Protein AF-A0A6A0GY21-F1 (afdb_monomer_lite)

Structure (mmCIF, N/CA/C/O backbone):
data_AF-A0A6A0GY21-F1
#
_entry.id   AF-A0A6A0GY21-F1
#
loop_
_atom_site.group_PDB
_atom_site.id
_atom_site.type_symbol
_atom_site.label_atom_id
_atom_site.label_alt_id
_atom_site.label_comp_id
_atom_site.label_asym_id
_atom_site.label_entity_id
_atom_site.label_seq_id
_atom_site.pdbx_PDB_ins_code
_atom_site.Cartn_x
_atom_site.Cartn_y
_atom_site.Cartn_z
_atom_site.occupancy
_atom_site.B_iso_or_equiv
_atom_site.auth_seq_id
_atom_site.auth_comp_id
_atom_site.auth_asym_id
_atom_site.auth_atom_id
_atom_site.pdbx_PDB_model_num
ATOM 1 N N . MET A 1 1 ? 3.365 -6.352 2.171 1.00 34.75 1 MET A N 1
ATOM 2 C CA . MET A 1 1 ? 3.853 -5.441 3.238 1.00 34.75 1 MET A CA 1
ATOM 3 C C . MET A 1 1 ? 4.242 -6.159 4.524 1.00 34.75 1 MET A C 1
ATOM 5 O O . MET A 1 1 ? 5.239 -5.775 5.109 1.00 34.75 1 MET A O 1
ATOM 9 N N . CYS A 1 2 ? 3.553 -7.226 4.939 1.00 33.91 2 CYS A N 1
ATOM 10 C CA . CYS A 1 2 ? 4.068 -8.077 6.023 1.00 33.91 2 CYS A CA 1
ATOM 11 C C . CYS A 1 2 ? 5.194 -9.028 5.627 1.00 33.91 2 CYS A C 1
ATOM 13 O O . CYS A 1 2 ? 5.803 -9.657 6.483 1.00 33.91 2 CYS A O 1
ATOM 15 N N . HIS A 1 3 ? 5.473 -9.140 4.333 1.00 39.28 3 HIS A N 1
ATOM 16 C CA . HIS A 1 3 ? 6.569 -9.961 3.846 1.00 39.28 3 HIS A CA 1
ATOM 17 C C . HIS A 1 3 ? 7.930 -9.240 3.879 1.00 39.28 3 HIS A C 1
ATOM 19 O O . HIS A 1 3 ? 8.939 -9.844 3.532 1.00 39.28 3 HIS A O 1
ATOM 25 N N . VAL A 1 4 ? 7.962 -7.974 4.320 1.00 35.38 4 VAL A N 1
ATOM 26 C CA . VAL A 1 4 ? 9.150 -7.105 4.281 1.00 35.38 4 VAL A CA 1
ATOM 27 C C . VAL A 1 4 ? 9.520 -6.638 5.684 1.00 35.38 4 VAL A C 1
ATOM 29 O O . VAL A 1 4 ? 9.577 -5.442 5.946 1.00 35.38 4 VAL A O 1
ATOM 32 N N . MET A 1 5 ? 9.724 -7.558 6.627 1.00 38.09 5 MET A N 1
ATOM 33 C CA . MET A 1 5 ? 10.362 -7.202 7.897 1.00 38.09 5 MET A CA 1
ATOM 34 C C . MET A 1 5 ? 11.366 -8.255 8.336 1.00 38.09 5 MET A C 1
ATOM 36 O O . MET A 1 5 ? 11.028 -9.339 8.807 1.00 38.09 5 MET A O 1
ATOM 40 N N . PHE A 1 6 ? 12.627 -7.885 8.146 1.00 42.56 6 PHE A N 1
ATOM 41 C CA . PHE A 1 6 ? 13.818 -8.624 8.511 1.00 42.56 6 PHE A CA 1
ATOM 42 C C . PHE A 1 6 ? 14.123 -8.392 9.993 1.00 42.56 6 PHE A C 1
ATOM 44 O O . PHE A 1 6 ? 14.576 -7.306 10.342 1.00 42.56 6 PHE A O 1
ATOM 51 N N . ASN A 1 7 ? 13.883 -9.394 10.849 1.00 32.16 7 ASN A N 1
ATOM 52 C CA . ASN A 1 7 ? 14.748 -9.628 12.018 1.00 32.16 7 ASN A CA 1
ATOM 53 C C . ASN A 1 7 ? 14.495 -10.927 12.799 1.00 32.16 7 ASN A C 1
ATOM 55 O O . ASN A 1 7 ? 15.377 -11.327 13.551 1.00 32.16 7 ASN A O 1
ATOM 59 N N . ASP A 1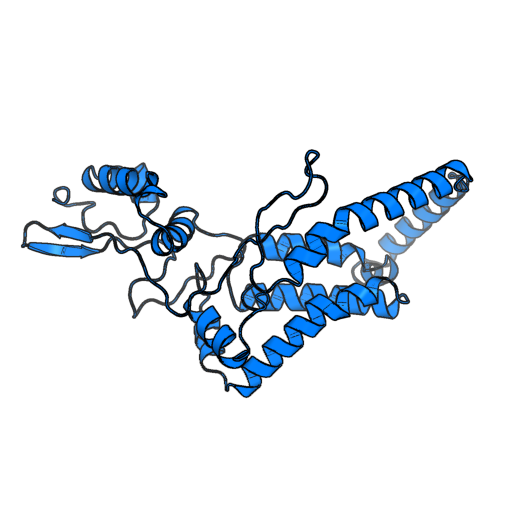 8 ? 13.366 -11.621 12.619 1.00 31.30 8 ASP A N 1
ATOM 60 C CA . ASP A 1 8 ? 13.086 -12.833 13.402 1.00 31.30 8 ASP A CA 1
ATOM 61 C C . ASP A 1 8 ? 13.174 -14.113 12.557 1.00 31.30 8 ASP A C 1
ATOM 63 O O . ASP A 1 8 ? 12.440 -14.308 11.590 1.00 31.30 8 ASP A O 1
ATOM 67 N N . LEU A 1 9 ? 14.055 -15.027 12.981 1.00 31.92 9 LEU A N 1
ATOM 68 C CA . LEU A 1 9 ? 14.339 -16.353 12.403 1.00 31.92 9 LEU A CA 1
ATOM 69 C C . LEU A 1 9 ? 13.136 -17.325 12.369 1.00 31.92 9 LEU A C 1
ATOM 71 O O . LEU A 1 9 ? 13.301 -18.479 11.983 1.00 31.92 9 LEU A O 1
ATOM 75 N N . ASN A 1 10 ? 11.928 -16.891 12.744 1.00 38.91 10 ASN A N 1
ATOM 76 C CA . ASN A 1 10 ? 10.727 -17.730 12.777 1.00 38.91 10 ASN A CA 1
ATOM 77 C C . ASN A 1 10 ? 9.701 -17.281 11.728 1.00 38.91 10 ASN A C 1
ATOM 79 O O . ASN A 1 10 ? 8.578 -16.863 12.007 1.00 38.91 10 ASN A O 1
ATOM 83 N N . ILE A 1 11 ? 10.152 -17.370 10.485 1.00 44.56 11 ILE A N 1
ATOM 84 C CA . ILE A 1 11 ? 9.588 -16.757 9.284 1.00 44.56 11 ILE A CA 1
ATOM 85 C C . ILE A 1 11 ? 8.139 -17.220 8.989 1.00 44.56 11 ILE A C 1
ATOM 87 O O . ILE A 1 11 ? 7.315 -16.429 8.534 1.00 44.56 11 ILE A O 1
ATOM 91 N N . SER A 1 12 ? 7.798 -18.471 9.324 1.00 38.56 12 SER A N 1
ATOM 92 C CA . SER A 1 12 ? 6.444 -19.033 9.157 1.00 38.56 12 SER A CA 1
ATOM 93 C C . SER A 1 12 ? 5.410 -18.380 10.086 1.00 38.56 12 SER A C 1
ATOM 95 O O . SER A 1 12 ? 4.249 -18.213 9.726 1.00 38.56 12 SER A O 1
ATOM 97 N N . SER A 1 13 ? 5.835 -17.956 11.282 1.00 46.22 13 SER A N 1
ATOM 98 C CA . SER A 1 13 ? 4.934 -17.327 12.256 1.00 46.22 13 SER A CA 1
ATOM 99 C C . SER A 1 13 ? 4.536 -15.900 11.859 1.00 46.22 13 SER A C 1
ATOM 101 O O . SER A 1 13 ? 3.446 -15.453 12.201 1.00 46.22 13 SER A O 1
ATOM 103 N N . THR A 1 14 ? 5.372 -15.201 11.087 1.00 48.22 14 THR A N 1
ATOM 104 C CA . THR A 1 14 ? 5.170 -13.786 10.742 1.00 48.22 14 THR A CA 1
ATOM 105 C C . THR A 1 14 ? 4.073 -13.575 9.695 1.00 48.22 14 THR A C 1
ATOM 107 O O . THR A 1 14 ? 3.310 -12.617 9.807 1.00 48.22 14 THR A O 1
ATOM 110 N N . ILE A 1 15 ? 3.936 -14.469 8.704 1.00 52.97 15 ILE A N 1
ATOM 111 C CA . ILE A 1 15 ? 2.821 -14.398 7.737 1.00 52.97 15 ILE A CA 1
ATOM 112 C C . ILE A 1 15 ? 1.499 -14.769 8.400 1.00 52.97 15 ILE A C 1
ATOM 114 O O . ILE A 1 15 ? 0.532 -14.027 8.251 1.00 52.97 15 ILE A O 1
ATOM 118 N N . ASN A 1 16 ? 1.473 -15.848 9.192 1.00 51.44 16 ASN A N 1
ATOM 119 C CA . ASN A 1 16 ? 0.262 -16.266 9.903 1.00 51.44 16 ASN A CA 1
ATOM 120 C C . ASN A 1 16 ? -0.321 -15.115 10.726 1.00 51.44 16 ASN A C 1
ATOM 122 O O . ASN A 1 16 ? -1.530 -14.898 10.743 1.00 51.44 16 ASN A O 1
ATOM 126 N N . VAL A 1 17 ? 0.545 -14.350 11.388 1.00 53.56 17 VAL A N 1
ATOM 127 C CA . VAL A 1 17 ? 0.125 -13.219 12.212 1.00 53.56 17 VAL A CA 1
ATOM 128 C C . VAL A 1 17 ? -0.216 -11.978 11.384 1.00 53.56 17 VAL A C 1
ATOM 130 O O . VAL A 1 17 ? -1.095 -11.200 11.760 1.00 53.56 17 VAL A O 1
ATOM 133 N N . CYS A 1 18 ? 0.432 -11.780 10.239 1.00 51.78 18 CYS A N 1
ATOM 134 C CA . CYS A 1 18 ? 0.128 -10.655 9.369 1.00 51.78 18 CYS A CA 1
ATOM 135 C C . CYS A 1 18 ? -1.334 -10.625 8.932 1.00 51.78 18 CYS A C 1
ATOM 137 O O . CYS A 1 18 ? -1.983 -9.589 9.059 1.00 51.78 18 CYS A O 1
ATOM 139 N N . ASP A 1 19 ? -1.852 -11.739 8.414 1.00 55.34 19 ASP A N 1
ATOM 140 C CA . ASP A 1 19 ? -3.200 -11.777 7.837 1.00 55.34 19 ASP A CA 1
ATOM 141 C C . ASP A 1 19 ? -4.276 -11.402 8.864 1.00 55.34 19 ASP A C 1
ATOM 143 O O . ASP A 1 19 ? -5.314 -10.843 8.509 1.00 55.34 19 ASP A O 1
ATOM 147 N N . GLN A 1 20 ? -3.987 -11.617 10.151 1.00 57.47 20 GLN A N 1
ATOM 148 C CA . GLN A 1 20 ? -4.830 -11.204 11.270 1.00 57.47 20 GLN A CA 1
ATOM 149 C C . GLN A 1 20 ? -4.593 -9.748 11.711 1.00 57.47 20 GLN A C 1
ATOM 151 O O . GLN A 1 20 ? -5.527 -9.049 12.113 1.00 57.47 20 GLN A O 1
ATOM 156 N N . THR A 1 21 ? -3.354 -9.258 11.644 1.00 56.19 21 THR A N 1
ATOM 157 C CA . THR A 1 21 ? -2.960 -7.935 12.168 1.00 56.19 21 THR A CA 1
ATOM 158 C C . THR A 1 21 ? -3.068 -6.798 11.144 1.00 56.19 21 THR A C 1
ATOM 160 O O . THR A 1 21 ? -2.916 -5.635 11.520 1.00 56.19 21 THR A O 1
ATOM 163 N N . GLN A 1 22 ? -3.387 -7.088 9.876 1.00 69.06 22 GLN A N 1
ATOM 164 C CA . GLN A 1 22 ? -3.562 -6.097 8.801 1.00 69.06 22 GLN A CA 1
ATOM 165 C C . GLN A 1 22 ? -4.633 -5.037 9.109 1.00 69.06 22 GLN A C 1
ATOM 167 O O . GLN A 1 22 ? -5.738 -5.417 9.468 1.00 69.06 22 GLN A O 1
ATOM 172 N N . PRO A 1 23 ? -4.418 -3.735 8.839 1.00 71.69 23 PRO A N 1
ATOM 173 C CA . PRO A 1 23 ? -5.322 -2.651 9.252 1.00 71.69 23 PRO A CA 1
ATOM 174 C C . PRO A 1 23 ? -6.801 -2.892 8.923 1.00 71.69 23 PRO A C 1
ATOM 176 O O . PRO A 1 23 ? -7.653 -2.838 9.812 1.00 71.69 23 PRO A O 1
ATOM 179 N N . VAL A 1 24 ? -7.078 -3.238 7.662 1.00 78.19 24 VAL A N 1
ATOM 180 C CA . VAL A 1 24 ? -8.400 -3.617 7.151 1.00 78.19 24 VAL A CA 1
ATOM 181 C C . VAL A 1 24 ? -8.244 -4.934 6.380 1.00 78.19 24 VAL A C 1
ATOM 183 O O . VAL A 1 24 ? -7.858 -4.898 5.207 1.00 78.19 24 VAL A O 1
ATOM 186 N N . PRO A 1 25 ? -8.479 -6.094 7.021 1.00 77.81 25 PRO A N 1
ATOM 187 C CA . PRO A 1 25 ? -8.311 -7.387 6.374 1.00 77.81 25 PRO A CA 1
ATOM 188 C C . PRO A 1 25 ? -9.380 -7.596 5.296 1.00 77.81 25 PRO A C 1
ATOM 190 O O . PRO A 1 25 ? -10.527 -7.167 5.431 1.00 77.81 25 PRO A O 1
ATOM 193 N N . ASN A 1 26 ? -9.002 -8.276 4.217 1.00 82.12 26 ASN A N 1
ATOM 194 C CA . ASN A 1 26 ? -9.916 -8.693 3.155 1.00 82.12 26 ASN A CA 1
ATOM 195 C C . ASN A 1 26 ? -10.596 -10.018 3.556 1.00 82.12 26 ASN A C 1
ATOM 197 O O . ASN A 1 26 ? -9.958 -10.836 4.220 1.00 82.12 26 ASN A O 1
ATOM 201 N N . PRO A 1 27 ? -11.839 -10.311 3.126 1.00 82.69 27 PRO A N 1
ATOM 202 C CA . PRO A 1 27 ? -12.408 -11.657 3.205 1.00 82.69 27 PRO A CA 1
ATOM 203 C C . PRO A 1 27 ? -11.464 -12.814 2.843 1.00 82.69 27 PRO A C 1
ATOM 205 O O . PRO A 1 27 ? -11.570 -13.884 3.434 1.00 82.69 27 PRO A O 1
ATOM 208 N N . LEU A 1 28 ? -10.569 -12.622 1.869 1.00 80.81 28 LEU A N 1
ATOM 209 C CA . LEU A 1 28 ? -9.606 -13.647 1.455 1.00 80.81 28 LEU A CA 1
ATOM 210 C C . LEU A 1 28 ? -8.510 -13.910 2.497 1.00 80.81 28 LEU A C 1
ATOM 212 O O . LEU A 1 28 ? -8.035 -15.040 2.579 1.00 80.81 28 LEU A O 1
ATOM 216 N N . ALA A 1 29 ? -8.165 -12.922 3.328 1.00 78.62 29 ALA A N 1
ATOM 217 C CA . ALA A 1 29 ? -7.142 -13.058 4.365 1.00 78.62 29 ALA A CA 1
ATOM 218 C C . ALA A 1 29 ? -7.486 -14.171 5.369 1.00 78.62 29 ALA A C 1
ATOM 220 O O . ALA A 1 29 ? -6.609 -14.914 5.794 1.00 78.62 29 ALA A O 1
ATOM 221 N N . TYR A 1 30 ? -8.776 -14.354 5.681 1.00 79.00 30 TYR A N 1
ATOM 222 C CA . TYR A 1 30 ? -9.235 -15.440 6.553 1.00 79.00 30 TYR A CA 1
ATOM 223 C C . TYR A 1 30 ? -8.891 -16.826 5.993 1.00 79.00 30 TYR A C 1
ATOM 225 O O . TYR A 1 30 ? -8.431 -17.695 6.727 1.00 79.00 30 TYR A O 1
ATOM 233 N N . TYR A 1 31 ? -9.094 -17.033 4.689 1.00 81.50 31 TYR A N 1
ATOM 234 C CA . TYR A 1 31 ? -8.805 -18.315 4.046 1.00 81.50 31 TYR A CA 1
ATOM 235 C C . TYR A 1 31 ? -7.305 -18.541 3.876 1.00 81.50 31 TYR A C 1
ATOM 237 O O . TYR A 1 31 ? -6.841 -19.661 4.067 1.00 81.50 31 TYR A O 1
ATOM 245 N N . LEU A 1 32 ? -6.552 -17.486 3.548 1.00 78.81 32 LEU A N 1
ATOM 246 C CA . LEU A 1 32 ? -5.094 -17.553 3.439 1.00 78.81 32 LEU A CA 1
ATOM 247 C C . LEU A 1 32 ? -4.465 -17.940 4.776 1.00 78.81 32 LEU A C 1
ATOM 249 O O . LEU A 1 32 ? -3.665 -18.869 4.817 1.00 78.81 32 LEU A O 1
ATOM 253 N N . HIS A 1 33 ? -4.934 -17.348 5.874 1.00 75.94 33 HIS A N 1
ATOM 254 C CA . HIS A 1 33 ? -4.478 -17.676 7.222 1.00 75.94 33 HIS A CA 1
ATOM 255 C C . HIS A 1 33 ? -4.668 -19.157 7.605 1.00 75.94 33 HIS A C 1
ATOM 257 O O . HIS A 1 33 ? -3.939 -19.688 8.437 1.00 75.94 33 HIS A O 1
ATOM 263 N N . GLN A 1 34 ? -5.656 -19.841 7.023 1.00 81.56 34 GLN A N 1
ATOM 264 C CA . GLN A 1 34 ? -5.915 -21.258 7.299 1.00 81.56 34 GLN A CA 1
ATOM 265 C C . GLN A 1 34 ? -5.053 -22.212 6.468 1.00 81.56 34 GLN A C 1
ATOM 267 O O . GLN A 1 34 ? -5.172 -23.432 6.615 1.00 81.56 34 GLN A O 1
ATOM 272 N N . THR A 1 35 ? -4.215 -21.696 5.568 1.00 82.44 35 THR A N 1
ATOM 273 C CA . THR A 1 35 ? -3.388 -22.555 4.724 1.00 82.44 35 THR A CA 1
ATOM 274 C C . THR A 1 35 ? -2.258 -23.220 5.525 1.00 82.44 35 THR A C 1
ATOM 276 O O . THR A 1 35 ? -1.848 -22.743 6.584 1.00 82.44 35 THR A O 1
ATOM 279 N N . PRO A 1 36 ? -1.751 -24.383 5.073 1.00 85.62 36 PRO A N 1
ATOM 280 C CA . PRO A 1 36 ? -0.660 -25.060 5.764 1.00 85.62 36 PRO A CA 1
ATOM 281 C C . PRO A 1 36 ? 0.597 -24.187 5.841 1.00 85.62 36 PRO A C 1
ATOM 283 O O . PRO A 1 36 ? 0.932 -23.482 4.892 1.00 85.62 36 PRO A O 1
ATOM 286 N N . SER A 1 37 ? 1.384 -24.339 6.908 1.00 77.56 37 SER A N 1
ATOM 287 C CA . SER A 1 37 ? 2.642 -23.596 7.118 1.00 77.56 37 SER A CA 1
ATOM 288 C C . SER A 1 37 ? 3.641 -23.696 5.957 1.00 77.56 37 SER A C 1
ATOM 290 O O . SER A 1 37 ? 4.433 -22.782 5.731 1.00 77.56 37 SER A O 1
ATOM 292 N N . LEU A 1 38 ? 3.599 -24.788 5.187 1.00 82.19 38 LEU A N 1
ATOM 293 C CA . LEU A 1 38 ? 4.404 -24.950 3.978 1.00 82.19 38 LEU A CA 1
ATOM 294 C C . LEU A 1 38 ? 4.042 -23.922 2.896 1.00 82.19 38 LEU A C 1
ATOM 296 O O . LEU A 1 38 ? 4.945 -23.393 2.253 1.00 82.19 38 LEU A O 1
ATOM 300 N N . VAL A 1 39 ? 2.753 -23.621 2.718 1.00 80.81 39 VAL A N 1
ATOM 301 C CA . VAL A 1 39 ? 2.283 -22.606 1.764 1.00 80.81 39 VAL A CA 1
ATOM 302 C C . VAL A 1 39 ? 2.797 -21.238 2.189 1.00 80.81 39 VAL A C 1
ATOM 304 O O . VAL A 1 39 ? 3.444 -20.564 1.394 1.00 80.81 39 VAL A O 1
ATOM 307 N N . HIS A 1 40 ? 2.659 -20.896 3.468 1.00 77.75 40 HIS A N 1
ATOM 308 C CA . HIS A 1 40 ? 3.195 -19.651 4.009 1.00 77.75 40 HIS A CA 1
ATOM 309 C C . HIS A 1 40 ? 4.713 -19.533 3.834 1.00 77.75 40 HIS A C 1
ATOM 311 O O . HIS A 1 40 ? 5.205 -18.502 3.391 1.00 77.75 40 HIS A O 1
ATOM 317 N N . ASN A 1 41 ? 5.486 -20.595 4.072 1.00 77.19 41 ASN A N 1
ATOM 318 C CA . ASN A 1 41 ? 6.935 -20.560 3.833 1.00 77.19 41 ASN A CA 1
ATOM 319 C C . ASN A 1 41 ? 7.283 -20.294 2.358 1.00 77.19 41 ASN A C 1
ATOM 321 O O . ASN A 1 41 ? 8.229 -19.556 2.067 1.00 77.19 41 ASN A O 1
ATOM 325 N N . LEU A 1 42 ? 6.514 -20.869 1.429 1.00 82.06 42 LEU A N 1
ATOM 326 C CA . LEU A 1 42 ? 6.672 -20.614 -0.001 1.00 82.06 42 LEU A CA 1
ATOM 327 C C . LEU A 1 42 ? 6.279 -19.183 -0.376 1.00 82.06 42 LEU A C 1
ATOM 329 O O . LEU A 1 42 ? 6.958 -18.581 -1.202 1.00 82.06 42 LEU A O 1
ATOM 333 N N . GLU A 1 43 ? 5.243 -18.617 0.242 1.00 79.81 43 GLU A N 1
ATOM 334 C CA . GLU A 1 43 ? 4.857 -17.214 0.050 1.00 79.81 43 GLU A CA 1
ATOM 335 C C . GLU A 1 43 ? 5.972 -16.263 0.490 1.00 79.81 43 GLU A C 1
ATOM 337 O O . GLU A 1 43 ? 6.289 -15.314 -0.229 1.00 79.81 43 GLU A O 1
ATOM 342 N N . VAL A 1 44 ? 6.633 -16.540 1.621 1.00 80.50 44 VAL A N 1
ATOM 343 C CA . VAL A 1 44 ? 7.781 -15.733 2.065 1.00 80.50 44 VAL A CA 1
ATOM 344 C C . VAL A 1 44 ? 8.917 -15.814 1.062 1.00 80.50 44 VAL A C 1
ATOM 346 O O . VAL A 1 44 ? 9.484 -14.787 0.684 1.00 80.50 44 VAL A O 1
ATOM 349 N N . LEU A 1 45 ? 9.274 -17.028 0.643 1.00 85.06 45 LEU A N 1
ATOM 350 C CA . LEU A 1 45 ? 10.350 -17.226 -0.317 1.00 85.06 45 LEU A CA 1
ATOM 351 C C . LEU A 1 45 ? 10.025 -16.522 -1.639 1.00 85.06 45 LEU A C 1
ATOM 353 O O . LEU A 1 45 ? 10.869 -15.810 -2.181 1.00 85.06 45 LEU A O 1
ATOM 357 N N . GLY A 1 46 ? 8.789 -16.671 -2.117 1.00 86.38 46 GLY A N 1
ATOM 358 C CA . GLY A 1 46 ? 8.272 -15.988 -3.295 1.00 86.38 46 GLY A CA 1
ATOM 359 C C . GLY A 1 46 ? 8.407 -14.475 -3.173 1.00 86.38 46 GLY A C 1
ATOM 360 O O . GLY A 1 46 ? 8.942 -13.845 -4.080 1.00 86.38 46 GLY A O 1
ATOM 361 N N . ASN A 1 47 ? 8.030 -13.900 -2.029 1.00 85.81 47 ASN A N 1
ATOM 362 C CA . ASN A 1 47 ? 8.209 -12.476 -1.770 1.00 85.81 47 ASN A CA 1
ATOM 363 C C . ASN A 1 47 ? 9.675 -12.041 -1.886 1.00 85.81 47 ASN A C 1
ATOM 365 O O . ASN A 1 47 ? 9.973 -11.092 -2.601 1.00 85.81 47 ASN A O 1
ATOM 369 N N . HIS A 1 48 ? 10.602 -12.762 -1.250 1.00 83.88 48 HIS A N 1
ATOM 370 C CA . HIS A 1 48 ? 12.029 -12.432 -1.320 1.00 83.88 48 HIS A CA 1
ATOM 371 C C . HIS A 1 48 ? 12.554 -12.486 -2.754 1.00 83.88 48 HIS A C 1
ATOM 373 O O . HIS A 1 48 ? 13.309 -11.614 -3.179 1.00 83.88 48 HIS A O 1
ATOM 379 N N . VAL A 1 49 ? 12.135 -13.488 -3.526 1.00 89.25 49 VAL A N 1
ATOM 380 C CA . VAL A 1 49 ? 12.513 -13.593 -4.936 1.00 89.25 49 VAL A CA 1
ATOM 381 C C . VAL A 1 49 ? 11.952 -12.413 -5.733 1.00 89.25 49 VAL A C 1
ATOM 383 O O . VAL A 1 49 ? 12.681 -11.799 -6.513 1.00 89.25 49 VAL A O 1
ATOM 386 N N . VAL A 1 50 ? 10.687 -12.046 -5.534 1.00 90.12 50 VAL A N 1
ATOM 387 C CA . VAL A 1 50 ? 10.069 -10.940 -6.276 1.00 90.12 50 VAL A CA 1
ATOM 388 C C . VAL A 1 50 ? 10.635 -9.576 -5.873 1.00 90.12 50 VAL A C 1
ATOM 390 O O . VAL A 1 50 ? 10.821 -8.722 -6.735 1.00 90.12 50 VAL A O 1
ATOM 393 N N . GLU A 1 51 ? 10.943 -9.353 -4.601 1.00 88.75 51 GLU A N 1
ATOM 394 C CA . GLU A 1 51 ? 11.418 -8.052 -4.120 1.00 88.75 51 GLU A CA 1
ATOM 395 C C . GLU A 1 51 ? 12.929 -7.866 -4.285 1.00 88.75 51 GLU A C 1
ATOM 397 O O . GLU A 1 51 ? 13.373 -6.756 -4.567 1.00 88.75 51 GLU A O 1
ATOM 402 N N . LEU A 1 52 ? 13.728 -8.932 -4.160 1.00 87.81 52 LEU A N 1
ATOM 403 C CA . LEU A 1 52 ? 15.192 -8.836 -4.210 1.00 87.81 52 LEU A CA 1
ATOM 404 C C . LEU A 1 52 ? 15.790 -9.302 -5.530 1.00 87.81 52 LEU A C 1
ATOM 406 O O . LEU A 1 52 ? 16.818 -8.767 -5.931 1.00 87.81 52 LEU A O 1
ATOM 410 N N . VAL A 1 53 ? 15.192 -10.289 -6.204 1.00 90.56 53 VAL A N 1
ATOM 411 C CA . VAL A 1 53 ? 15.765 -10.887 -7.424 1.00 90.56 53 VAL A CA 1
ATOM 412 C C . VAL A 1 53 ? 15.113 -10.315 -8.680 1.00 90.56 53 VAL A C 1
ATOM 414 O O . VAL A 1 53 ? 15.817 -9.908 -9.604 1.00 90.56 53 VAL A O 1
ATOM 417 N N . ALA A 1 54 ? 13.780 -10.233 -8.727 1.00 91.25 54 ALA A N 1
ATOM 418 C CA . ALA A 1 54 ? 13.070 -9.791 -9.928 1.00 91.25 54 ALA A CA 1
ATOM 419 C C . ALA A 1 54 ? 13.435 -8.370 -10.415 1.00 91.25 54 ALA A C 1
ATOM 421 O O . ALA A 1 54 ? 13.476 -8.188 -11.634 1.00 91.25 54 ALA A O 1
ATOM 422 N N . PRO A 1 55 ? 13.761 -7.370 -9.565 1.00 90.88 55 PRO A N 1
ATOM 423 C CA . PRO A 1 55 ? 14.175 -6.053 -10.052 1.00 90.88 55 PRO A CA 1
ATOM 424 C C . PRO A 1 55 ? 15.458 -6.090 -10.892 1.00 90.88 55 PRO A C 1
ATOM 426 O O . PRO A 1 55 ? 15.604 -5.302 -11.823 1.00 90.88 55 PRO A O 1
ATOM 429 N N . 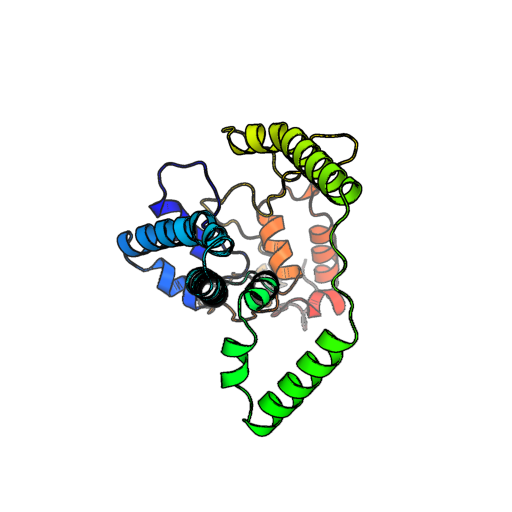TRP A 1 56 ? 16.367 -7.040 -10.648 1.00 92.31 56 TRP A N 1
ATOM 430 C CA . TRP A 1 56 ? 17.598 -7.168 -11.439 1.00 92.31 56 TRP A CA 1
ATOM 431 C C . TRP A 1 56 ? 17.344 -7.626 -12.874 1.00 92.31 56 TRP A C 1
ATOM 433 O O . TRP A 1 56 ? 18.134 -7.325 -13.769 1.00 92.31 56 TRP A O 1
ATOM 443 N N . LEU A 1 57 ? 16.213 -8.292 -13.127 1.00 93.38 57 LEU A N 1
ATOM 444 C CA . LEU A 1 57 ? 15.814 -8.704 -14.473 1.00 93.38 57 LEU A CA 1
ATOM 445 C C . LEU A 1 57 ? 15.550 -7.505 -15.401 1.00 93.38 57 LEU A C 1
ATOM 447 O O . LEU A 1 57 ? 15.602 -7.668 -16.621 1.00 93.38 57 LEU A O 1
ATOM 451 N N . ILE A 1 58 ? 15.337 -6.303 -14.850 1.00 92.25 58 ILE A N 1
ATOM 452 C CA . ILE A 1 58 ? 15.177 -5.054 -15.612 1.00 92.25 58 ILE A CA 1
ATOM 453 C C . ILE A 1 58 ? 16.432 -4.742 -16.447 1.00 92.25 58 ILE A C 1
ATOM 455 O O . ILE A 1 58 ? 16.323 -4.237 -17.566 1.00 92.25 58 ILE A O 1
ATOM 459 N N . PHE A 1 59 ? 17.620 -5.097 -15.949 1.00 92.94 59 PHE A N 1
ATOM 460 C CA . PHE A 1 59 ? 18.892 -4.897 -16.654 1.00 92.94 59 PHE A CA 1
ATOM 461 C C . PHE A 1 59 ? 19.200 -5.993 -17.686 1.00 92.94 59 PHE A C 1
ATOM 463 O O . PHE A 1 59 ? 20.215 -5.925 -18.379 1.00 92.94 59 PHE A O 1
ATOM 470 N N . GLY A 1 60 ? 18.350 -7.019 -17.782 1.00 92.12 60 GLY A N 1
ATOM 471 C CA . GLY A 1 60 ? 18.513 -8.123 -18.719 1.00 92.12 60 GLY A CA 1
ATOM 472 C C . GLY A 1 60 ? 18.069 -7.793 -20.147 1.00 92.12 60 GLY A C 1
ATOM 473 O O . GLY A 1 60 ? 17.812 -6.651 -20.522 1.00 92.12 60 GLY A O 1
ATOM 474 N N . ASN A 1 61 ? 17.956 -8.837 -20.971 1.00 93.62 61 ASN A N 1
ATOM 475 C CA . ASN A 1 61 ? 17.420 -8.707 -22.325 1.00 93.62 61 ASN A CA 1
ATOM 476 C C . ASN A 1 61 ? 15.899 -8.435 -22.310 1.00 93.62 61 ASN A C 1
ATOM 478 O O . ASN A 1 61 ? 15.238 -8.500 -21.273 1.00 93.62 61 ASN A O 1
ATOM 482 N N . ARG A 1 62 ? 15.318 -8.201 -23.494 1.00 92.69 62 ARG A N 1
ATOM 483 C CA . ARG A 1 62 ? 13.874 -7.961 -23.669 1.00 92.69 62 ARG A CA 1
ATOM 484 C C . ARG A 1 62 ? 12.990 -8.995 -22.957 1.00 92.69 62 ARG A C 1
ATOM 486 O O . ARG A 1 62 ? 11.954 -8.637 -22.413 1.00 92.69 62 ARG A O 1
ATOM 493 N N . GLY A 1 63 ? 13.367 -10.274 -22.992 1.00 94.38 63 GLY A N 1
ATOM 494 C CA . GLY A 1 63 ? 12.607 -11.334 -22.329 1.00 94.38 63 GLY A CA 1
ATOM 495 C C . GLY A 1 63 ? 12.592 -11.152 -20.814 1.00 94.38 63 GLY A C 1
ATOM 496 O O . GLY A 1 63 ? 11.523 -11.189 -20.210 1.00 94.38 63 GLY A O 1
ATOM 497 N N . CYS A 1 64 ? 13.755 -10.874 -20.221 1.00 94.75 64 CYS A N 1
ATOM 498 C CA . CYS A 1 64 ? 13.890 -10.620 -18.788 1.00 94.75 64 CYS A CA 1
ATOM 499 C C . CYS A 1 64 ? 13.054 -9.419 -18.334 1.00 94.75 64 CYS A C 1
ATOM 501 O O . CYS A 1 64 ? 12.355 -9.522 -17.332 1.00 94.75 64 CYS A O 1
ATOM 503 N N . GLN A 1 65 ? 13.059 -8.320 -19.092 1.00 93.94 65 GLN A N 1
ATOM 504 C CA . GLN A 1 65 ? 12.270 -7.122 -18.776 1.00 93.94 65 GLN A CA 1
ATOM 505 C C . GLN A 1 65 ? 10.763 -7.398 -18.780 1.00 93.94 65 GLN A C 1
ATOM 507 O O . GLN A 1 65 ? 10.058 -7.002 -17.853 1.00 93.94 65 GLN A O 1
ATOM 512 N N . LEU A 1 66 ? 10.275 -8.138 -19.783 1.00 94.56 66 LEU A N 1
ATOM 513 C CA . LEU A 1 66 ? 8.868 -8.539 -19.849 1.00 94.56 66 LEU A CA 1
ATOM 514 C C . LEU A 1 66 ? 8.489 -9.444 -18.672 1.00 94.56 66 LEU A C 1
ATOM 516 O O . LEU A 1 66 ? 7.446 -9.237 -18.057 1.00 94.56 66 LEU A O 1
ATOM 520 N N . VAL A 1 67 ? 9.338 -10.419 -18.334 1.00 94.81 67 VAL A N 1
ATOM 521 C CA . VAL A 1 67 ? 9.124 -11.289 -17.167 1.00 94.81 67 VAL A CA 1
ATOM 522 C C . VAL A 1 67 ? 9.112 -10.465 -15.881 1.00 94.81 67 VAL A C 1
ATOM 524 O O . VAL A 1 67 ? 8.201 -10.637 -15.078 1.00 94.81 67 VAL A O 1
ATOM 527 N N . ALA A 1 68 ? 10.050 -9.531 -15.710 1.00 94.38 68 ALA A N 1
ATOM 528 C CA . ALA A 1 68 ? 10.104 -8.640 -14.554 1.00 94.38 68 ALA A CA 1
ATOM 529 C C . ALA A 1 68 ? 8.803 -7.840 -14.401 1.00 94.38 68 ALA A C 1
ATOM 531 O O . ALA A 1 68 ? 8.216 -7.827 -13.323 1.00 94.38 68 ALA A O 1
ATOM 532 N N . GLY A 1 69 ? 8.315 -7.232 -15.488 1.00 94.38 69 GLY A N 1
ATOM 533 C CA . GLY A 1 69 ? 7.060 -6.480 -15.489 1.00 94.38 69 GLY A CA 1
ATOM 534 C C . GLY A 1 69 ? 5.851 -7.342 -15.129 1.00 94.38 69 GLY A C 1
ATOM 535 O O . GLY A 1 69 ? 5.052 -6.946 -14.283 1.00 94.38 69 GLY A O 1
ATOM 536 N N . VAL A 1 70 ? 5.732 -8.539 -15.718 1.00 94.81 70 VAL A N 1
ATOM 537 C CA . VAL A 1 70 ? 4.629 -9.469 -15.414 1.00 94.81 70 VAL A CA 1
ATOM 538 C C . VAL A 1 70 ? 4.683 -9.930 -13.964 1.00 94.81 70 VAL A C 1
ATOM 540 O O . VAL A 1 70 ? 3.659 -9.901 -13.291 1.00 94.81 70 VAL A O 1
ATOM 543 N N . VAL A 1 71 ? 5.858 -10.332 -13.477 1.00 94.75 71 VAL A N 1
ATOM 544 C CA . VAL A 1 71 ? 6.045 -10.804 -12.101 1.00 94.75 71 VAL A CA 1
ATOM 545 C C . VAL A 1 71 ? 5.705 -9.701 -11.102 1.00 94.75 71 VAL A C 1
ATOM 547 O O . VAL A 1 71 ? 4.955 -9.962 -10.167 1.00 94.75 71 VAL A O 1
ATOM 550 N N . GLN A 1 72 ? 6.174 -8.468 -11.322 1.00 93.88 72 GLN A N 1
ATOM 551 C CA . GLN A 1 72 ? 5.860 -7.336 -10.446 1.00 93.88 72 GLN A CA 1
ATOM 552 C C . GLN A 1 72 ? 4.359 -7.023 -10.433 1.00 93.88 72 GLN A C 1
ATOM 554 O O . GLN A 1 72 ? 3.772 -6.909 -9.362 1.00 93.88 72 GLN A O 1
ATOM 559 N N . ILE A 1 73 ? 3.702 -6.957 -11.597 1.00 94.69 73 ILE A N 1
ATOM 560 C CA . ILE A 1 73 ? 2.253 -6.699 -11.663 1.00 94.69 73 ILE A CA 1
ATOM 561 C C . ILE A 1 73 ? 1.462 -7.833 -11.012 1.00 94.69 73 ILE A C 1
ATOM 563 O O . ILE A 1 73 ? 0.578 -7.570 -10.201 1.00 94.69 73 ILE A O 1
ATOM 567 N N . ALA A 1 74 ? 1.784 -9.088 -11.329 1.00 94.19 74 ALA A N 1
ATOM 568 C CA . ALA A 1 74 ? 1.117 -10.247 -10.744 1.00 94.19 74 ALA A CA 1
ATOM 569 C C . ALA A 1 74 ? 1.259 -10.254 -9.218 1.00 94.19 74 ALA A C 1
ATOM 571 O O . ALA A 1 74 ? 0.286 -10.496 -8.509 1.00 94.19 74 ALA A O 1
ATOM 572 N N . PHE A 1 75 ? 2.445 -9.917 -8.715 1.00 91.69 75 PHE A N 1
ATOM 573 C CA . PHE A 1 75 ? 2.698 -9.804 -7.290 1.00 91.69 75 PHE A CA 1
ATOM 574 C C . PHE A 1 75 ? 1.847 -8.708 -6.629 1.00 91.69 75 PHE A C 1
ATOM 576 O O . PHE A 1 75 ? 1.185 -8.978 -5.629 1.00 91.69 75 PHE A O 1
ATOM 583 N N . GLN A 1 76 ? 1.756 -7.511 -7.220 1.00 91.69 76 GLN A N 1
ATOM 584 C CA . GLN A 1 76 ? 0.874 -6.453 -6.704 1.00 91.69 76 GLN A CA 1
ATOM 585 C C . GLN A 1 76 ? -0.610 -6.849 -6.745 1.00 91.69 76 GLN A C 1
ATOM 587 O O . GLN A 1 76 ? -1.353 -6.546 -5.813 1.00 91.69 76 GLN A O 1
ATOM 592 N N . VAL A 1 77 ? -1.053 -7.564 -7.785 1.00 90.38 77 VAL A N 1
ATOM 593 C CA . VAL A 1 77 ? -2.428 -8.082 -7.879 1.00 90.38 77 VAL A CA 1
ATOM 594 C C . VAL A 1 77 ? -2.710 -9.097 -6.771 1.00 90.38 77 VAL A C 1
ATOM 596 O O . VAL A 1 77 ? -3.761 -9.020 -6.137 1.00 90.38 77 VAL A O 1
ATOM 599 N N . ILE A 1 78 ? -1.770 -10.001 -6.481 1.00 87.44 78 ILE A N 1
ATOM 600 C CA . ILE A 1 78 ? -1.885 -10.935 -5.353 1.00 87.44 78 ILE A CA 1
ATOM 601 C C . ILE A 1 78 ? -2.009 -10.162 -4.037 1.00 87.44 78 ILE A C 1
ATOM 603 O O . ILE A 1 78 ? -2.922 -10.449 -3.270 1.00 87.44 78 ILE A O 1
ATOM 607 N N . LEU A 1 79 ? -1.185 -9.131 -3.815 1.00 84.75 79 LEU A N 1
ATOM 608 C CA . LEU A 1 79 ? -1.268 -8.285 -2.617 1.00 84.75 79 LEU A CA 1
ATOM 609 C C . LEU A 1 79 ? -2.600 -7.525 -2.496 1.00 84.75 79 LEU A C 1
ATOM 611 O O . LEU A 1 79 ? -3.081 -7.311 -1.387 1.00 84.75 79 LEU A O 1
ATOM 615 N N . ILE A 1 80 ? -3.197 -7.102 -3.614 1.00 85.75 80 ILE A N 1
ATOM 616 C CA . ILE A 1 80 ? -4.529 -6.470 -3.643 1.00 85.75 80 ILE A CA 1
ATOM 617 C C . ILE A 1 80 ? -5.628 -7.476 -3.284 1.00 85.75 80 ILE A C 1
ATOM 619 O O . ILE A 1 80 ? -6.622 -7.112 -2.654 1.00 85.75 80 ILE A O 1
ATOM 623 N N . MET A 1 81 ? -5.480 -8.731 -3.708 1.00 83.06 81 MET A N 1
ATOM 624 C CA . MET A 1 81 ? -6.446 -9.780 -3.393 1.00 83.06 81 MET A CA 1
ATOM 625 C C . MET A 1 81 ? -6.310 -10.261 -1.946 1.00 83.06 81 MET A C 1
ATOM 627 O O . MET A 1 81 ? -7.326 -10.493 -1.300 1.00 83.06 81 MET A O 1
ATOM 631 N N . SER A 1 82 ? -5.091 -10.395 -1.421 1.00 77.44 82 SER A N 1
ATOM 632 C CA . SER A 1 82 ? -4.862 -10.905 -0.065 1.00 77.44 82 SER A CA 1
ATOM 633 C C . SER A 1 82 ? -5.102 -9.865 1.030 1.00 77.44 82 SER A C 1
ATOM 635 O O . SER A 1 82 ? -5.540 -10.225 2.118 1.00 77.44 82 SER A O 1
ATOM 637 N N . GLY A 1 83 ? -4.891 -8.576 0.752 1.00 76.56 83 GLY A N 1
ATOM 638 C CA . GLY A 1 83 ? -5.030 -7.512 1.744 1.00 76.56 83 GLY A CA 1
ATOM 639 C C . GLY A 1 83 ? -5.421 -6.163 1.151 1.00 76.56 83 GLY A C 1
ATOM 640 O O . GLY A 1 83 ? -5.667 -6.026 -0.046 1.00 76.56 83 GLY A O 1
ATOM 641 N N . ASN A 1 84 ? -5.483 -5.135 1.999 1.00 81.06 84 ASN A N 1
ATOM 642 C CA . ASN A 1 84 ? -5.787 -3.774 1.562 1.00 81.06 84 ASN A CA 1
ATOM 643 C C . ASN A 1 84 ? -4.653 -2.800 1.905 1.00 81.06 84 ASN A C 1
ATOM 645 O O . ASN A 1 84 ? -4.606 -2.252 3.000 1.00 81.06 84 ASN A O 1
ATOM 649 N N . LEU A 1 85 ? -3.766 -2.539 0.940 1.00 76.31 85 LEU A N 1
ATOM 650 C CA . LEU A 1 85 ? -2.772 -1.454 1.014 1.00 76.31 85 LEU A CA 1
ATOM 651 C C . LEU A 1 85 ? -3.258 -0.180 0.312 1.00 76.31 85 LEU A C 1
ATOM 653 O O . LEU A 1 85 ? -2.461 0.706 -0.013 1.00 76.31 85 LEU A O 1
ATOM 657 N N . SER A 1 86 ? -4.572 -0.079 0.081 1.00 83.38 86 SER A N 1
ATOM 658 C CA . SER A 1 86 ? -5.199 1.050 -0.593 1.00 83.38 86 SER A CA 1
ATOM 659 C C . SER A 1 86 ? -4.532 1.294 -1.960 1.00 83.38 86 SER A C 1
ATOM 661 O O . SER A 1 86 ? -4.183 0.369 -2.697 1.00 83.38 86 SER A O 1
ATOM 663 N N . PHE A 1 87 ? -4.323 2.558 -2.296 1.00 86.94 87 PHE A N 1
ATOM 664 C CA . PHE A 1 87 ? -3.755 3.044 -3.538 1.00 86.94 87 PHE A CA 1
ATOM 665 C C . PHE A 1 87 ? -2.276 2.676 -3.766 1.00 86.94 87 PHE A C 1
ATOM 667 O O . PHE A 1 87 ? -1.812 2.737 -4.903 1.00 86.94 87 PHE A O 1
ATOM 674 N N . LEU A 1 88 ? -1.522 2.263 -2.736 1.00 85.56 88 LEU A N 1
ATOM 675 C CA . LEU A 1 88 ? -0.077 2.019 -2.871 1.00 85.56 88 LEU A CA 1
ATOM 676 C C . LEU A 1 88 ? 0.242 0.900 -3.869 1.00 85.56 88 LEU A C 1
ATOM 678 O O . LEU A 1 88 ? 1.107 1.087 -4.720 1.00 85.56 88 LEU A O 1
ATOM 682 N N . ASN A 1 89 ? -0.506 -0.207 -3.834 1.00 87.69 89 ASN A N 1
ATOM 683 C CA . ASN A 1 89 ? -0.324 -1.319 -4.780 1.00 87.69 89 ASN A CA 1
ATOM 684 C C . ASN A 1 89 ? -0.576 -0.899 -6.237 1.00 87.69 89 ASN A C 1
ATOM 686 O O . ASN A 1 89 ? -0.023 -1.461 -7.177 1.00 87.69 89 ASN A O 1
ATOM 690 N N . TRP A 1 90 ? -1.433 0.099 -6.447 1.00 89.69 90 TRP A N 1
ATOM 691 C CA . TRP A 1 90 ? -1.740 0.604 -7.780 1.00 89.69 90 TRP A CA 1
ATOM 692 C C . TRP A 1 90 ? -0.621 1.501 -8.293 1.00 89.69 90 TRP A C 1
ATOM 694 O O . TRP A 1 90 ? -0.212 1.374 -9.445 1.00 89.69 90 TRP A O 1
ATOM 704 N N . LEU A 1 91 ? -0.069 2.347 -7.420 1.00 90.38 91 LEU A N 1
ATOM 705 C CA . LEU A 1 91 ? 1.097 3.167 -7.736 1.00 90.38 91 LEU A CA 1
ATOM 706 C C . LEU A 1 91 ? 2.335 2.334 -8.061 1.00 90.38 91 LEU A C 1
ATOM 708 O O . LEU A 1 91 ? 3.098 2.726 -8.940 1.00 90.38 91 LEU A O 1
ATOM 712 N N . THR A 1 92 ? 2.532 1.193 -7.400 1.00 88.56 92 THR A N 1
ATOM 713 C CA . THR A 1 92 ? 3.661 0.292 -7.676 1.00 88.56 92 THR A CA 1
ATOM 714 C C . THR A 1 92 ? 3.506 -0.459 -8.999 1.00 88.56 92 THR A C 1
ATOM 716 O O . THR A 1 92 ? 4.514 -0.752 -9.637 1.00 88.56 92 THR A O 1
ATOM 719 N N . MET A 1 93 ? 2.279 -0.705 -9.476 1.00 92.19 93 MET A N 1
ATOM 720 C CA . MET A 1 93 ? 2.047 -1.294 -10.804 1.00 92.19 93 MET A CA 1
ATOM 721 C C . MET A 1 93 ? 2.394 -0.343 -11.958 1.00 92.19 93 MET A C 1
ATOM 723 O O . MET A 1 93 ? 2.850 -0.799 -13.007 1.00 92.19 93 MET A O 1
ATOM 727 N N . VAL A 1 94 ? 2.207 0.971 -11.788 1.00 93.44 94 VAL A N 1
ATOM 728 C CA . VAL A 1 94 ? 2.458 1.974 -12.842 1.00 93.44 94 VAL A CA 1
ATOM 729 C C . VAL A 1 94 ? 3.880 1.908 -13.423 1.00 93.44 94 VAL A C 1
ATOM 731 O O . VAL A 1 94 ? 3.995 1.795 -14.644 1.00 93.44 94 VAL A O 1
ATOM 734 N N . PRO A 1 95 ? 4.976 1.943 -12.636 1.00 91.50 95 PRO A N 1
ATOM 735 C CA . PRO A 1 95 ? 6.324 1.847 -13.194 1.00 91.50 95 PRO A CA 1
ATOM 736 C C . PRO A 1 95 ? 6.589 0.490 -13.858 1.00 91.50 95 PRO A C 1
ATOM 738 O O . PRO A 1 95 ? 7.331 0.432 -14.835 1.00 91.50 95 PRO A O 1
ATOM 741 N N . SER A 1 96 ? 5.951 -0.595 -13.408 1.00 92.56 96 SER A N 1
ATOM 742 C CA . SER A 1 96 ? 6.078 -1.905 -14.059 1.00 92.56 96 SER A CA 1
ATOM 743 C C . SER A 1 96 ? 5.500 -1.915 -15.476 1.00 92.56 96 SER A C 1
ATOM 745 O O . SER A 1 96 ? 5.999 -2.652 -16.325 1.00 92.56 96 SER A O 1
ATOM 747 N N . LEU A 1 97 ? 4.514 -1.060 -15.778 1.00 93.06 97 LEU A N 1
ATOM 748 C CA . LEU A 1 97 ? 3.991 -0.897 -17.139 1.00 93.06 97 LEU A CA 1
ATOM 749 C C . LEU A 1 97 ? 5.049 -0.355 -18.116 1.00 93.06 97 LEU A C 1
ATOM 751 O O . LEU A 1 97 ? 4.984 -0.644 -19.312 1.00 93.06 97 LEU A O 1
ATOM 755 N N . ALA A 1 98 ? 6.051 0.380 -17.627 1.00 92.31 98 ALA A N 1
ATOM 756 C CA . ALA A 1 98 ? 7.132 0.903 -18.461 1.00 92.31 98 ALA A CA 1
ATOM 757 C C . ALA A 1 98 ? 8.116 -0.183 -18.939 1.00 92.31 98 ALA A C 1
ATOM 759 O O . ALA A 1 98 ? 8.904 0.068 -19.847 1.00 92.31 98 ALA A O 1
ATOM 760 N N . LEU A 1 99 ? 8.067 -1.392 -18.364 1.00 92.56 99 LEU A N 1
ATOM 761 C CA . LEU A 1 99 ? 8.920 -2.518 -18.768 1.00 92.56 99 LEU A CA 1
ATOM 762 C C . LEU A 1 99 ? 8.424 -3.232 -20.034 1.00 92.56 99 LEU A C 1
ATOM 764 O O . LEU A 1 99 ? 9.149 -4.042 -20.615 1.00 92.56 99 LEU A O 1
ATOM 768 N N . PHE A 1 100 ? 7.197 -2.950 -20.470 1.00 93.88 100 PHE A N 1
ATOM 769 C CA . PHE A 1 100 ? 6.622 -3.542 -21.672 1.00 93.88 100 PHE A CA 1
ATOM 770 C C . PHE A 1 100 ? 6.899 -2.669 -22.895 1.00 93.88 100 PHE A C 1
ATOM 772 O O . PHE A 1 100 ? 6.679 -1.460 -22.880 1.00 93.88 100 PHE A O 1
ATOM 779 N N . ASP A 1 101 ? 7.365 -3.291 -23.977 1.00 90.50 101 ASP A N 1
ATOM 780 C CA . ASP A 1 101 ? 7.706 -2.588 -25.211 1.00 90.50 101 ASP A CA 1
ATOM 781 C C . ASP A 1 101 ? 6.493 -2.357 -26.124 1.00 90.50 101 ASP A C 1
ATOM 783 O O . ASP A 1 101 ? 5.465 -3.033 -26.029 1.00 90.50 101 ASP A O 1
ATOM 787 N N . ASP A 1 102 ? 6.638 -1.453 -27.097 1.00 88.62 102 ASP A N 1
ATOM 788 C CA . ASP A 1 102 ? 5.604 -1.174 -28.104 1.00 88.62 102 ASP A CA 1
ATOM 789 C C . ASP A 1 102 ? 5.124 -2.447 -28.820 1.00 88.62 102 ASP A C 1
ATOM 791 O O . ASP A 1 102 ? 3.956 -2.557 -29.192 1.00 88.62 102 ASP A O 1
ATOM 795 N N . ARG A 1 103 ? 6.004 -3.447 -28.993 1.00 88.31 103 ARG A N 1
ATOM 796 C CA . ARG A 1 103 ? 5.649 -4.741 -29.601 1.00 88.31 103 ARG A CA 1
ATOM 797 C C . ARG A 1 103 ? 4.720 -5.568 -28.715 1.00 88.31 103 ARG A C 1
ATOM 799 O O . ARG A 1 103 ? 3.878 -6.288 -29.250 1.00 88.31 103 ARG A O 1
ATOM 806 N N . PHE A 1 104 ? 4.881 -5.513 -27.394 1.00 90.62 104 PHE A N 1
ATOM 807 C CA . PHE A 1 104 ? 3.961 -6.142 -26.452 1.00 90.62 104 PHE A CA 1
ATOM 808 C C . PHE A 1 104 ? 2.594 -5.456 -26.511 1.00 90.62 104 PHE A C 1
ATOM 810 O O . PHE A 1 104 ? 1.584 -6.128 -26.728 1.00 90.62 104 PHE A O 1
ATOM 817 N N . TYR A 1 105 ? 2.571 -4.124 -26.427 1.00 90.12 105 TYR A N 1
ATOM 818 C CA . TYR A 1 105 ? 1.329 -3.351 -26.452 1.00 90.12 105 TYR A CA 1
ATOM 819 C C . TYR A 1 105 ? 0.593 -3.410 -27.793 1.00 90.12 105 TYR A C 1
ATOM 821 O O . TYR A 1 105 ? -0.636 -3.424 -27.812 1.00 90.12 105 TYR A O 1
ATOM 829 N N . ALA A 1 106 ? 1.311 -3.522 -28.915 1.00 91.00 106 ALA A N 1
ATOM 830 C CA . ALA A 1 106 ? 0.726 -3.622 -30.253 1.00 91.00 106 ALA A CA 1
ATOM 831 C C . ALA A 1 106 ? -0.295 -4.765 -30.391 1.00 91.00 106 ALA A C 1
ATOM 833 O O . ALA A 1 106 ? -1.190 -4.675 -31.228 1.00 91.00 106 ALA A O 1
ATOM 834 N N . ARG A 1 107 ? -0.200 -5.808 -29.554 1.00 91.81 107 ARG A N 1
ATOM 835 C CA . ARG A 1 107 ? -1.139 -6.942 -29.524 1.00 91.81 107 ARG A CA 1
ATOM 836 C C . ARG A 1 107 ? -2.549 -6.555 -29.069 1.00 91.81 107 ARG A C 1
ATOM 838 O O . ARG A 1 107 ? -3.498 -7.233 -29.441 1.00 91.81 107 ARG A O 1
ATOM 845 N N . PHE A 1 108 ? -2.694 -5.471 -28.306 1.00 92.25 108 PHE A N 1
ATOM 846 C CA . PHE A 1 108 ? -3.985 -4.989 -27.799 1.00 92.25 108 PHE A CA 1
ATOM 847 C C . PHE A 1 108 ? -4.675 -3.989 -28.741 1.00 92.25 108 PHE A C 1
ATOM 849 O O . PHE A 1 108 ? -5.801 -3.568 -28.482 1.00 92.25 108 PHE A O 1
ATOM 856 N N . PHE A 1 109 ? -4.028 -3.597 -29.845 1.00 93.06 109 PHE A N 1
ATOM 857 C CA . PHE A 1 109 ? -4.543 -2.591 -30.773 1.00 93.06 109 PHE A CA 1
ATOM 858 C C . PHE A 1 109 ? -4.739 -3.150 -32.184 1.00 93.06 109 PHE A C 1
ATOM 860 O O . PHE A 1 109 ? -4.096 -4.104 -32.612 1.00 93.06 109 PHE A O 1
ATOM 867 N N . SER A 1 110 ? -5.626 -2.518 -32.957 1.00 93.00 110 SER A N 1
ATOM 868 C CA . SER A 1 110 ? -5.872 -2.926 -34.341 1.00 93.00 110 SER A CA 1
ATOM 869 C C . SER A 1 110 ? -4.670 -2.643 -35.250 1.00 93.00 110 SER A C 1
ATOM 871 O O . SER A 1 110 ? -3.971 -1.635 -35.103 1.00 93.00 110 SER A O 1
ATOM 873 N N . ALA A 1 111 ? -4.486 -3.482 -36.277 1.00 90.56 111 ALA A N 1
ATOM 874 C CA . ALA A 1 111 ? -3.377 -3.363 -37.229 1.00 90.56 111 ALA A CA 1
ATOM 875 C C . ALA A 1 111 ? -3.295 -1.983 -37.914 1.00 90.56 111 ALA A C 1
ATOM 877 O O . ALA A 1 111 ? -2.204 -1.515 -38.242 1.00 90.56 111 ALA A O 1
ATOM 878 N N . ARG A 1 112 ? -4.435 -1.298 -38.105 1.00 91.69 112 ARG A N 1
ATOM 879 C CA . ARG A 1 112 ? -4.481 0.069 -38.656 1.00 91.69 112 ARG A CA 1
ATOM 880 C C . ARG A 1 112 ? -3.818 1.085 -37.719 1.00 91.69 112 ARG A C 1
ATOM 882 O O . ARG A 1 112 ? -3.015 1.889 -38.183 1.00 91.69 112 ARG A O 1
ATOM 889 N N . LYS A 1 113 ? -4.117 1.025 -36.413 1.00 91.62 113 LYS A N 1
ATOM 890 C CA . LYS A 1 113 ? -3.534 1.926 -35.402 1.00 91.62 113 LYS A CA 1
ATOM 891 C C . LYS A 1 113 ? -2.033 1.689 -35.253 1.00 91.62 113 LYS A C 1
ATOM 893 O O . LYS A 1 113 ? -1.268 2.647 -35.288 1.00 91.62 113 LYS A O 1
ATOM 898 N N . VAL A 1 114 ? -1.613 0.424 -35.187 1.00 91.19 114 VAL A N 1
ATOM 899 C CA . VAL A 1 114 ? -0.191 0.051 -35.088 1.00 91.19 114 VAL A CA 1
ATOM 900 C C . VAL A 1 114 ? 0.606 0.597 -36.279 1.00 91.19 114 VAL A C 1
ATOM 902 O O . VAL A 1 114 ? 1.636 1.238 -36.086 1.00 91.19 114 VAL A O 1
ATOM 905 N N . LYS A 1 115 ? 0.101 0.439 -37.514 1.00 90.50 115 LYS A N 1
ATOM 906 C CA . LYS A 1 115 ? 0.749 0.998 -38.716 1.00 90.50 115 LYS A CA 1
ATOM 907 C C . LYS A 1 115 ? 0.826 2.529 -38.696 1.00 90.50 115 LYS A C 1
ATOM 909 O O . LYS A 1 115 ? 1.842 3.086 -39.105 1.00 90.50 115 LYS A O 1
ATOM 914 N N . ALA A 1 116 ? -0.222 3.209 -38.227 1.00 91.00 116 ALA A N 1
ATOM 915 C CA . ALA A 1 116 ? -0.240 4.668 -38.133 1.00 91.00 116 ALA A CA 1
ATOM 916 C C . ALA A 1 116 ? 0.808 5.200 -37.136 1.00 91.00 116 ALA A C 1
ATOM 918 O O . ALA A 1 116 ? 1.540 6.135 -37.462 1.00 91.00 116 ALA A O 1
ATOM 919 N N . VAL A 1 117 ? 0.925 4.573 -35.959 1.00 89.62 117 VAL A N 1
ATOM 920 C CA . VAL A 1 117 ? 1.928 4.933 -34.940 1.00 89.62 117 VAL A CA 1
ATOM 921 C C . VAL A 1 117 ? 3.345 4.650 -35.441 1.00 89.62 117 VAL A C 1
ATOM 923 O O . VAL A 1 117 ? 4.192 5.538 -35.371 1.00 89.62 117 VAL A O 1
ATOM 926 N N . ALA A 1 118 ? 3.585 3.479 -36.039 1.00 88.38 118 ALA A N 1
ATOM 927 C CA . ALA A 1 118 ? 4.891 3.128 -36.600 1.00 88.38 118 ALA A CA 1
ATOM 928 C C . ALA A 1 118 ? 5.343 4.123 -37.684 1.00 88.38 118 ALA A C 1
ATOM 930 O O . ALA A 1 118 ? 6.494 4.559 -37.694 1.00 88.38 118 ALA A O 1
ATOM 931 N N . LYS A 1 119 ? 4.427 4.555 -38.567 1.00 89.94 119 LYS A N 1
ATOM 932 C CA . LYS A 1 119 ? 4.719 5.593 -39.570 1.00 89.94 119 LYS A CA 1
ATOM 933 C C . LYS A 1 119 ? 5.129 6.913 -38.910 1.00 89.94 119 LYS A C 1
ATOM 935 O O . LYS A 1 119 ? 6.080 7.541 -39.365 1.00 89.94 119 LYS A O 1
ATOM 940 N N . ARG A 1 120 ? 4.442 7.326 -37.839 1.00 87.50 120 ARG A N 1
ATOM 941 C CA . ARG A 1 120 ? 4.758 8.558 -37.102 1.00 87.50 120 ARG A CA 1
ATOM 942 C C . ARG A 1 120 ? 6.118 8.476 -36.407 1.00 87.50 120 ARG A C 1
ATOM 944 O O . ARG A 1 120 ? 6.893 9.412 -36.532 1.00 87.50 120 ARG A O 1
ATOM 951 N N . GLN A 1 121 ? 6.438 7.350 -35.766 1.00 86.62 121 GLN A N 1
ATOM 952 C CA . GLN A 1 121 ? 7.743 7.128 -35.132 1.00 86.62 121 GLN A CA 1
ATOM 953 C C . GLN A 1 121 ? 8.902 7.229 -36.133 1.00 86.62 121 GLN A C 1
ATOM 955 O O . GLN A 1 121 ? 9.915 7.844 -35.821 1.00 86.62 121 GLN A O 1
ATOM 960 N N . ILE A 1 122 ? 8.749 6.682 -37.346 1.00 86.38 122 ILE A N 1
ATOM 961 C CA . ILE A 1 122 ? 9.771 6.782 -38.404 1.00 86.38 122 ILE A CA 1
ATOM 962 C C . ILE A 1 122 ? 9.970 8.234 -38.857 1.00 86.38 122 ILE A C 1
ATOM 964 O O . ILE A 1 122 ? 11.106 8.646 -39.083 1.00 86.38 122 ILE A O 1
ATOM 968 N N . LEU A 1 123 ? 8.886 9.007 -38.990 1.00 86.06 123 LEU A N 1
ATOM 969 C CA . LEU A 1 123 ? 8.961 10.429 -39.345 1.00 86.06 123 LEU A CA 1
ATOM 970 C C . LEU A 1 123 ? 9.691 11.221 -38.252 1.00 86.06 123 LEU A C 1
ATOM 972 O O . LEU A 1 123 ? 10.677 11.886 -38.537 1.00 86.06 123 LEU A O 1
ATOM 976 N N . THR A 1 124 ? 9.301 11.045 -36.988 1.00 84.44 124 THR A N 1
ATOM 977 C CA . THR A 1 124 ? 9.961 11.701 -35.851 1.00 84.44 124 THR A CA 1
ATOM 978 C C . THR A 1 124 ? 11.432 11.286 -35.723 1.00 84.44 124 THR A C 1
ATOM 980 O O . THR A 1 124 ? 12.297 12.126 -35.519 1.00 84.44 124 THR A O 1
ATOM 983 N N . ALA A 1 125 ? 11.766 10.008 -35.908 1.00 82.44 125 ALA A N 1
ATOM 984 C CA . ALA A 1 125 ? 13.154 9.547 -35.847 1.00 82.44 125 ALA A CA 1
ATOM 985 C C . ALA A 1 125 ? 14.042 10.115 -36.971 1.00 82.44 125 ALA A C 1
ATOM 987 O O . ALA A 1 125 ? 15.260 10.153 -36.811 1.00 82.44 125 ALA A O 1
ATOM 988 N N . ARG A 1 126 ? 13.458 10.536 -38.102 1.00 78.25 126 ARG A N 1
ATOM 989 C CA . ARG A 1 126 ? 14.180 11.236 -39.175 1.00 78.25 126 ARG A CA 1
ATOM 990 C C . ARG A 1 126 ? 14.432 12.703 -38.845 1.00 78.25 126 ARG A C 1
ATOM 992 O O . ARG A 1 126 ? 15.497 13.205 -39.185 1.00 78.25 126 ARG A O 1
ATOM 999 N N . ASP A 1 127 ? 13.481 13.354 -38.181 1.00 76.44 127 ASP A N 1
ATOM 1000 C CA . ASP A 1 127 ? 13.563 14.780 -37.851 1.00 76.44 127 ASP A CA 1
ATOM 1001 C C . ASP A 1 127 ? 14.486 15.058 -36.650 1.00 76.44 127 ASP A C 1
ATOM 1003 O O . ASP A 1 127 ? 15.057 16.140 -36.531 1.00 76.44 127 ASP A O 1
ATOM 1007 N N . HIS A 1 128 ? 14.681 14.076 -35.765 1.00 75.19 128 HIS A N 1
ATOM 1008 C CA . HIS A 1 128 ? 15.563 14.208 -34.607 1.00 75.19 128 HIS A CA 1
ATOM 1009 C C . HIS A 1 128 ? 16.988 13.715 -34.912 1.00 75.19 128 HIS A C 1
ATOM 1011 O O . HIS A 1 128 ? 17.243 12.516 -35.037 1.00 75.19 128 HIS A O 1
ATOM 1017 N N . ALA A 1 129 ? 17.954 14.638 -34.950 1.00 69.88 129 ALA A N 1
ATOM 1018 C CA . ALA A 1 129 ? 19.373 14.290 -34.962 1.00 69.88 129 ALA A CA 1
ATOM 1019 C C . ALA A 1 129 ? 19.748 13.518 -33.681 1.00 69.88 129 ALA A C 1
ATOM 1021 O O . ALA A 1 129 ? 19.364 13.901 -32.573 1.00 69.88 129 ALA A O 1
ATOM 1022 N N . LYS A 1 130 ? 20.521 12.431 -33.816 1.00 69.88 130 LYS A N 1
ATOM 1023 C CA . LYS A 1 130 ? 21.062 11.691 -32.665 1.00 69.88 130 LYS A CA 1
ATOM 1024 C C . LYS A 1 130 ? 22.029 12.594 -31.895 1.00 69.88 130 LYS A C 1
ATOM 1026 O O . LYS A 1 130 ? 23.180 12.747 -32.294 1.00 69.88 130 LYS A O 1
ATOM 1031 N N . VAL A 1 131 ? 21.570 13.172 -30.788 1.00 73.25 131 VAL A N 1
ATOM 1032 C CA . VAL A 1 131 ? 22.433 13.893 -29.846 1.00 73.25 131 VAL A CA 1
ATOM 1033 C C . VAL A 1 131 ? 23.328 12.865 -29.161 1.00 73.25 131 VAL A C 1
ATOM 1035 O O . VAL A 1 131 ? 22.856 12.078 -28.339 1.00 73.25 131 VAL A O 1
ATOM 1038 N N . GLN A 1 132 ? 24.611 12.836 -29.521 1.00 73.75 132 GLN A N 1
ATOM 1039 C CA . GLN A 1 132 ? 25.581 12.034 -28.783 1.00 73.75 132 GLN A CA 1
ATOM 1040 C C . GLN A 1 132 ? 25.817 12.690 -27.416 1.00 73.75 132 GLN A C 1
ATOM 1042 O O . GLN A 1 132 ? 26.006 13.910 -27.359 1.00 73.75 132 GLN A O 1
ATOM 1047 N N . PRO A 1 133 ? 25.766 11.932 -26.308 1.00 75.69 133 PRO A N 1
ATOM 1048 C CA . PRO A 1 133 ? 26.151 12.473 -25.014 1.00 75.69 133 PRO A CA 1
ATOM 1049 C C . PRO A 1 133 ? 27.613 12.930 -25.099 1.00 75.69 133 PRO A C 1
ATOM 1051 O O . PRO A 1 133 ? 28.483 12.184 -25.534 1.00 75.69 133 PRO A O 1
ATOM 1054 N N . GLY A 1 134 ? 27.870 14.195 -24.766 1.00 85.94 134 GLY A N 1
ATOM 1055 C CA . GLY A 1 134 ? 29.234 14.714 -24.704 1.00 85.94 134 GLY A CA 1
ATOM 1056 C C . GLY A 1 134 ? 29.954 14.221 -23.449 1.00 85.94 134 GLY A C 1
ATOM 1057 O O . GLY A 1 134 ? 29.311 13.977 -22.430 1.00 85.94 134 GLY A O 1
ATOM 1058 N N . LEU A 1 135 ? 31.289 14.184 -23.495 1.00 89.00 135 LEU A N 1
ATOM 1059 C CA . LEU A 1 135 ? 32.174 13.816 -22.376 1.00 89.00 135 LEU A CA 1
ATOM 1060 C C . LEU A 1 135 ? 31.775 14.455 -21.035 1.00 89.00 135 LEU A C 1
ATOM 1062 O O . LEU A 1 135 ? 31.779 13.791 -20.005 1.00 89.00 135 LEU A O 1
ATOM 1066 N N . PHE A 1 136 ? 31.376 15.731 -21.044 1.00 90.44 136 PHE A N 1
ATOM 1067 C CA . PHE A 1 136 ? 30.914 16.433 -19.842 1.00 90.44 136 PHE A CA 1
ATOM 106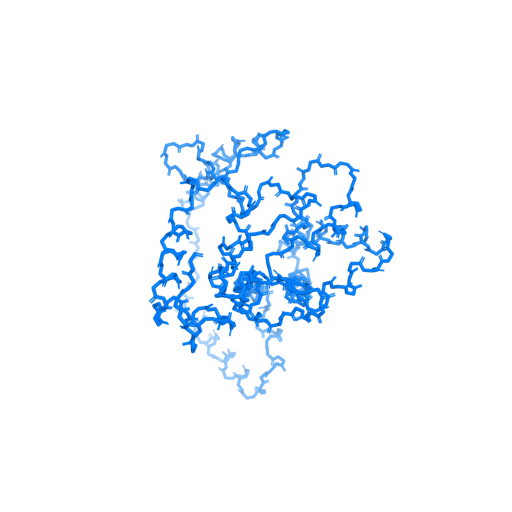8 C C . PHE A 1 136 ? 29.706 15.755 -19.178 1.00 90.44 136 PHE A C 1
ATOM 1070 O O . PHE A 1 136 ? 29.665 15.627 -17.957 1.00 90.44 136 PHE A O 1
ATOM 1077 N N . ARG A 1 137 ? 28.733 15.295 -19.974 1.00 89.44 137 ARG A N 1
ATOM 1078 C CA . ARG A 1 137 ? 27.537 14.612 -19.466 1.00 89.44 137 ARG A CA 1
ATOM 1079 C C . ARG A 1 137 ? 27.903 13.270 -18.842 1.00 89.44 137 ARG A C 1
ATOM 1081 O O . ARG A 1 137 ? 27.358 12.934 -17.797 1.00 89.44 137 ARG A O 1
ATOM 1088 N N . ASP A 1 138 ? 28.829 12.537 -19.448 1.00 90.25 138 ASP A N 1
ATOM 1089 C CA . ASP A 1 138 ? 29.274 11.245 -18.925 1.00 90.25 138 ASP A CA 1
ATOM 1090 C C . ASP A 1 138 ? 30.043 11.409 -17.610 1.00 90.25 138 ASP A C 1
ATOM 1092 O O . ASP A 1 138 ? 29.752 10.711 -16.639 1.00 90.25 138 ASP A O 1
ATOM 1096 N N . VAL A 1 139 ? 30.950 12.390 -17.538 1.00 95.00 139 VAL A N 1
ATOM 1097 C CA . VAL A 1 139 ? 31.670 12.735 -16.300 1.00 95.00 139 VAL A CA 1
ATOM 1098 C C . VAL A 1 139 ? 30.697 13.168 -15.204 1.00 95.00 139 VAL A C 1
ATOM 1100 O O . VAL A 1 139 ? 30.803 12.694 -14.075 1.00 95.00 139 VAL A O 1
ATOM 1103 N N . LEU A 1 140 ? 29.722 14.021 -15.529 1.00 94.69 140 LEU A N 1
ATOM 1104 C CA . LEU A 1 140 ? 28.706 14.466 -14.578 1.00 94.69 140 LEU A CA 1
ATOM 1105 C C . LEU A 1 140 ? 27.855 13.296 -14.064 1.00 94.69 140 LEU A C 1
ATOM 1107 O O . LEU A 1 140 ? 27.631 13.192 -12.861 1.00 94.69 140 LEU A O 1
ATOM 1111 N N . ASN A 1 141 ? 27.415 12.400 -14.953 1.00 93.75 141 ASN A N 1
ATOM 1112 C CA . ASN A 1 141 ? 26.655 11.209 -14.573 1.00 93.75 141 ASN A CA 1
ATOM 1113 C C . ASN A 1 141 ? 27.474 10.298 -13.651 1.00 93.75 141 ASN A C 1
ATOM 1115 O O . ASN A 1 141 ? 26.954 9.822 -12.646 1.00 93.75 141 ASN A O 1
ATOM 1119 N N . LEU A 1 142 ? 28.756 10.075 -13.961 1.00 95.00 142 LEU A N 1
ATOM 1120 C CA . LEU A 1 142 ? 29.632 9.241 -13.141 1.00 95.00 142 LEU A CA 1
ATOM 1121 C C . LEU A 1 142 ? 29.883 9.867 -11.763 1.00 95.00 142 LEU A C 1
ATOM 1123 O O . LEU A 1 142 ? 29.812 9.166 -10.754 1.00 95.00 142 LEU A O 1
ATOM 1127 N N . ALA A 1 143 ? 30.119 11.181 -11.710 1.00 95.81 143 ALA A N 1
ATOM 1128 C CA . ALA A 1 143 ? 30.275 11.920 -10.461 1.00 95.81 143 ALA A CA 1
ATOM 1129 C C . ALA A 1 143 ? 29.001 11.855 -9.605 1.00 95.81 143 ALA A C 1
ATOM 1131 O O . ALA A 1 143 ? 29.080 11.609 -8.402 1.00 95.81 143 ALA A O 1
ATOM 1132 N N . LEU A 1 144 ? 27.826 12.002 -10.227 1.00 94.44 144 LEU A N 1
ATOM 1133 C CA . LEU A 1 144 ? 26.538 11.867 -9.551 1.00 94.44 144 LEU A CA 1
ATOM 1134 C C . LEU A 1 144 ? 26.333 10.447 -9.003 1.00 94.44 144 LEU A C 1
ATOM 1136 O O . LEU A 1 144 ? 25.963 10.294 -7.842 1.00 94.44 144 LEU A O 1
ATOM 1140 N N . CYS A 1 145 ? 26.623 9.413 -9.798 1.00 94.62 145 CYS A N 1
ATOM 1141 C CA . CYS A 1 145 ? 26.566 8.020 -9.348 1.00 94.62 145 CYS A CA 1
ATOM 1142 C C . CYS A 1 145 ? 27.503 7.765 -8.159 1.00 94.62 145 CYS A C 1
ATOM 1144 O O . CYS A 1 145 ? 27.093 7.143 -7.182 1.00 94.62 145 CYS A O 1
ATOM 1146 N N . GLY A 1 146 ? 28.740 8.272 -8.215 1.00 95.75 146 GLY A N 1
ATOM 1147 C CA . GLY A 1 146 ? 29.708 8.151 -7.124 1.00 95.75 146 GLY A CA 1
ATOM 1148 C C . GLY A 1 146 ? 29.247 8.856 -5.846 1.00 95.75 146 GLY A C 1
ATOM 1149 O O . GLY A 1 146 ? 29.310 8.272 -4.765 1.00 95.75 146 GLY A O 1
ATOM 1150 N N . ALA A 1 147 ? 28.715 10.076 -5.968 1.00 93.56 147 ALA A N 1
ATOM 1151 C CA . ALA A 1 147 ? 28.164 10.823 -4.840 1.00 93.56 147 ALA A CA 1
ATOM 1152 C C . ALA A 1 147 ? 26.974 10.093 -4.198 1.00 93.56 147 ALA A C 1
ATOM 1154 O O . ALA A 1 147 ? 26.931 9.947 -2.979 1.00 93.56 147 ALA A O 1
ATOM 1155 N N . LEU A 1 148 ? 26.037 9.575 -5.000 1.00 93.38 148 LEU A N 1
ATOM 1156 C CA . LEU A 1 148 ? 24.901 8.796 -4.496 1.00 93.38 148 LEU A CA 1
ATOM 1157 C C . LEU A 1 148 ? 25.346 7.494 -3.821 1.00 93.38 148 LEU A C 1
ATOM 1159 O O . LEU A 1 148 ? 24.807 7.142 -2.773 1.00 93.38 148 LEU A O 1
ATOM 1163 N N . ALA A 1 149 ? 26.342 6.799 -4.376 1.00 93.25 149 ALA A N 1
ATOM 1164 C CA . ALA A 1 149 ? 26.893 5.589 -3.769 1.00 93.25 149 ALA A CA 1
ATOM 1165 C C . ALA A 1 149 ? 27.528 5.882 -2.401 1.00 93.25 149 ALA A C 1
ATOM 1167 O O . ALA A 1 149 ? 27.256 5.172 -1.435 1.00 93.25 149 ALA A O 1
ATOM 1168 N N . TYR A 1 150 ? 28.305 6.964 -2.299 1.00 93.31 150 TYR A N 1
ATOM 1169 C CA . TYR A 1 150 ? 28.899 7.406 -1.038 1.00 93.31 150 TYR A CA 1
ATOM 1170 C C . TYR A 1 150 ? 27.831 7.778 0.000 1.00 93.31 150 TYR A C 1
ATOM 1172 O O . TYR A 1 150 ? 27.850 7.262 1.116 1.00 93.31 150 TYR A O 1
ATOM 1180 N N . LEU A 1 151 ? 26.846 8.597 -0.384 1.00 92.88 151 LEU A N 1
ATOM 1181 C CA . LEU A 1 151 ? 25.747 8.999 0.501 1.00 92.88 151 LEU A CA 1
ATOM 1182 C C . LEU A 1 151 ? 24.854 7.811 0.920 1.00 92.88 151 LEU A C 1
ATOM 1184 O O . LEU A 1 151 ? 24.149 7.899 1.923 1.00 92.88 151 LEU A O 1
ATOM 1188 N N . SER A 1 152 ? 24.869 6.698 0.174 1.00 92.50 152 SER A N 1
ATOM 1189 C CA . SER A 1 152 ? 24.108 5.482 0.504 1.00 92.50 152 SER A CA 1
ATOM 1190 C C . SER A 1 152 ? 24.770 4.630 1.592 1.00 92.50 152 SER A C 1
ATOM 1192 O O . SER A 1 152 ? 24.093 3.806 2.202 1.00 92.50 152 SER A O 1
ATOM 1194 N N . LEU A 1 153 ? 26.068 4.805 1.868 1.00 91.81 153 LEU A N 1
ATOM 1195 C CA . LEU A 1 153 ? 26.797 4.013 2.868 1.00 91.81 153 LEU A CA 1
ATOM 1196 C C . LEU A 1 153 ? 26.156 4.036 4.270 1.00 91.81 153 LEU A C 1
ATOM 1198 O O . LEU A 1 153 ? 25.895 2.950 4.792 1.00 91.81 153 LEU A O 1
ATOM 1202 N N . PRO A 1 154 ? 25.846 5.195 4.891 1.00 91.25 154 PRO A N 1
ATOM 1203 C CA . PRO A 1 154 ? 25.220 5.211 6.216 1.00 91.25 154 PRO A CA 1
ATOM 1204 C C . PRO A 1 154 ? 23.832 4.555 6.218 1.00 91.25 154 PRO A C 1
ATOM 1206 O O . PRO A 1 154 ? 23.480 3.857 7.170 1.00 91.25 154 PRO A O 1
ATOM 1209 N N . VAL A 1 155 ? 23.072 4.705 5.127 1.00 90.31 155 VAL A N 1
ATOM 1210 C CA . VAL A 1 155 ? 21.769 4.050 4.944 1.00 90.31 155 VAL A CA 1
ATOM 1211 C C . VAL A 1 155 ? 21.929 2.528 4.904 1.00 90.31 155 VAL A C 1
ATOM 1213 O O . VAL A 1 155 ? 21.208 1.822 5.607 1.00 90.31 155 VAL A O 1
ATOM 1216 N N . LEU A 1 156 ? 22.895 2.014 4.137 1.00 89.69 156 LEU A N 1
ATOM 1217 C CA . LEU A 1 156 ? 23.175 0.578 4.044 1.00 89.69 156 LEU A CA 1
ATOM 1218 C C . LEU A 1 156 ? 23.645 0.000 5.380 1.00 89.69 156 LEU A C 1
ATOM 1220 O O . LEU A 1 156 ? 23.156 -1.047 5.793 1.00 89.69 156 LEU A O 1
ATOM 1224 N N . VAL A 1 157 ? 24.543 0.693 6.085 1.00 90.31 157 VAL A N 1
ATOM 1225 C CA . VAL A 1 157 ? 25.003 0.275 7.418 1.00 90.31 157 VAL A CA 1
ATOM 1226 C C . VAL A 1 157 ? 23.830 0.206 8.399 1.00 90.31 157 VAL A C 1
ATOM 1228 O O . VAL A 1 157 ? 23.719 -0.763 9.146 1.00 90.31 157 VAL A O 1
ATOM 1231 N N . ASN A 1 158 ? 22.912 1.178 8.362 1.00 89.81 158 ASN A N 1
ATOM 1232 C CA . ASN A 1 158 ? 21.703 1.144 9.181 1.00 89.81 158 ASN A CA 1
ATOM 1233 C C . ASN A 1 158 ? 20.781 -0.031 8.821 1.00 89.81 158 ASN A C 1
ATOM 1235 O O . ASN A 1 158 ? 20.310 -0.716 9.725 1.00 89.81 158 ASN A O 1
ATOM 1239 N N . LEU A 1 159 ? 20.540 -0.289 7.530 1.00 85.69 159 LEU A N 1
ATOM 1240 C CA . LEU A 1 159 ? 19.682 -1.392 7.072 1.00 85.69 159 LEU A CA 1
ATOM 1241 C C . LEU A 1 159 ? 20.275 -2.776 7.366 1.00 85.69 159 LEU A C 1
ATOM 1243 O O . LEU A 1 159 ? 19.532 -3.726 7.576 1.00 85.69 159 LEU A O 1
ATOM 1247 N N . LEU A 1 160 ? 21.601 -2.898 7.417 1.00 86.38 160 LEU A N 1
ATOM 1248 C CA . LEU A 1 160 ? 22.281 -4.134 7.814 1.00 86.38 160 LEU A CA 1
ATOM 1249 C C . LEU A 1 160 ? 22.402 -4.287 9.339 1.00 86.38 160 LEU A C 1
ATOM 1251 O O . LEU A 1 160 ? 22.799 -5.348 9.820 1.00 86.38 160 LEU A O 1
ATOM 1255 N N . SER A 1 161 ? 22.078 -3.247 10.110 1.00 85.81 161 SER A N 1
ATOM 1256 C CA . SER A 1 161 ? 22.124 -3.299 11.570 1.00 85.81 161 SER A CA 1
ATOM 1257 C C . SER A 1 161 ? 20.915 -4.041 12.148 1.00 85.81 161 SER A C 1
ATOM 1259 O O . SER A 1 161 ? 19.823 -4.026 11.585 1.00 85.81 161 SER A O 1
ATOM 1261 N N . SER A 1 162 ? 21.080 -4.645 13.325 1.00 80.25 162 SER A N 1
ATOM 1262 C CA . SER A 1 162 ? 19.977 -5.294 14.047 1.00 80.25 162 SER A CA 1
ATOM 1263 C C . SER A 1 162 ? 18.992 -4.299 14.673 1.00 80.25 162 SER A C 1
ATOM 1265 O O . SER A 1 162 ? 17.873 -4.678 15.011 1.00 80.25 162 SER A O 1
ATOM 1267 N N . ARG A 1 163 ? 19.384 -3.026 14.825 1.00 80.69 163 ARG A N 1
ATOM 1268 C CA . ARG A 1 163 ? 18.556 -1.933 15.361 1.00 80.69 163 ARG A CA 1
ATOM 1269 C C . ARG A 1 163 ? 18.349 -0.859 14.301 1.00 80.69 163 ARG A C 1
ATOM 1271 O O . ARG A 1 163 ? 18.835 0.261 14.433 1.00 80.69 163 ARG A O 1
ATOM 1278 N N . GLN A 1 164 ? 17.636 -1.226 13.246 1.00 81.62 164 GLN A N 1
ATOM 1279 C CA . GLN A 1 164 ? 17.395 -0.348 12.109 1.00 81.62 164 GLN A CA 1
ATOM 1280 C C . GLN A 1 164 ? 16.578 0.882 12.529 1.00 81.62 164 GLN A C 1
ATOM 1282 O O . GLN A 1 164 ? 15.452 0.763 13.014 1.00 81.62 164 GLN A O 1
ATOM 1287 N N . ALA A 1 165 ? 17.117 2.077 12.293 1.00 82.50 165 ALA A N 1
ATOM 1288 C CA . ALA A 1 165 ? 16.367 3.320 12.402 1.00 82.50 165 ALA A CA 1
ATOM 1289 C C . ALA A 1 165 ? 15.608 3.576 11.092 1.00 82.50 165 ALA A C 1
ATOM 1291 O O . ALA A 1 165 ? 16.213 3.789 10.035 1.00 82.50 165 ALA A O 1
ATOM 1292 N N . MET A 1 166 ? 14.277 3.524 11.147 1.00 84.50 166 MET A N 1
ATOM 1293 C CA . MET A 1 166 ? 13.390 3.868 10.031 1.00 84.50 166 MET A CA 1
ATOM 1294 C C . MET A 1 166 ? 12.934 5.327 10.123 1.00 84.50 166 MET A C 1
ATOM 1296 O O . MET A 1 166 ? 12.938 5.916 11.202 1.00 84.50 166 MET A O 1
ATOM 1300 N N . ASN A 1 167 ? 12.541 5.918 8.991 1.00 83.06 167 ASN A N 1
ATOM 1301 C CA . ASN A 1 167 ? 12.083 7.312 8.881 1.00 83.06 167 ASN A CA 1
ATOM 1302 C C . ASN A 1 167 ? 13.113 8.326 9.404 1.00 83.06 167 ASN A C 1
ATOM 1304 O O . ASN A 1 167 ? 12.762 9.321 10.037 1.00 83.06 167 ASN A O 1
ATOM 1308 N N . THR A 1 168 ? 14.395 8.046 9.152 1.00 83.75 168 THR A N 1
ATOM 1309 C CA . THR A 1 168 ? 15.528 8.816 9.674 1.00 83.75 168 THR A CA 1
ATOM 1310 C C . THR A 1 168 ? 16.386 9.364 8.535 1.00 83.75 168 THR A C 1
ATOM 1312 O O . THR A 1 168 ? 16.608 8.698 7.520 1.00 83.75 168 THR A O 1
ATOM 1315 N N . SER A 1 169 ? 16.877 10.591 8.720 1.00 87.75 169 SER A N 1
ATOM 1316 C CA . SER A 1 169 ? 17.852 11.235 7.838 1.00 87.75 169 SER A CA 1
ATOM 1317 C C . SER A 1 169 ? 19.258 11.110 8.410 1.00 87.75 169 SER A C 1
ATOM 1319 O O . SER A 1 169 ? 19.469 11.412 9.582 1.00 87.75 169 SER A O 1
ATOM 1321 N N . PHE A 1 170 ? 20.214 10.712 7.571 1.00 86.56 170 PHE A N 1
ATOM 1322 C CA . PHE A 1 170 ? 21.614 10.517 7.974 1.00 86.56 170 PHE A CA 1
ATOM 1323 C C . PHE A 1 170 ? 22.511 11.707 7.622 1.00 86.56 170 PHE A C 1
ATOM 1325 O O . PHE A 1 170 ? 23.615 11.808 8.137 1.00 86.56 170 PHE A O 1
ATOM 1332 N N . GLU A 1 171 ? 22.025 12.625 6.781 1.00 85.81 171 GLU A N 1
ATOM 1333 C CA . GLU A 1 171 ? 22.803 13.744 6.247 1.00 85.81 171 GLU A CA 1
ATOM 1334 C C . GLU A 1 171 ? 22.019 15.068 6.300 1.00 85.81 171 GLU A C 1
ATOM 1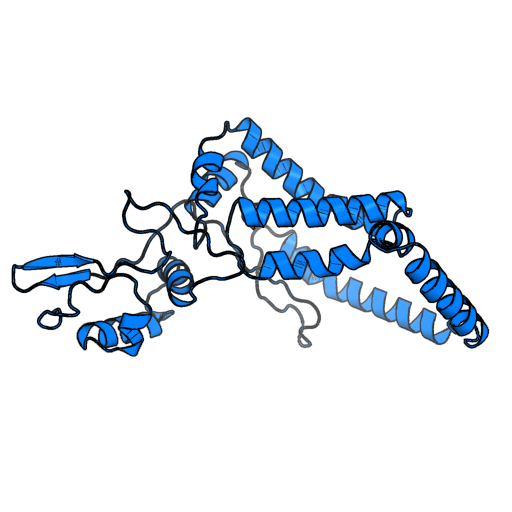336 O O . GLU A 1 171 ? 20.786 15.052 6.176 1.00 85.81 171 GLU A O 1
ATOM 1341 N N . PRO A 1 172 ? 22.693 16.235 6.401 1.00 86.62 172 PRO A N 1
ATOM 1342 C CA . PRO A 1 172 ? 22.038 17.544 6.515 1.00 86.62 172 PRO A CA 1
ATOM 1343 C C . PRO A 1 172 ? 21.105 17.875 5.346 1.00 86.62 172 PRO A C 1
ATOM 1345 O O . PRO A 1 172 ? 20.031 18.440 5.544 1.00 86.62 172 PRO A O 1
ATOM 1348 N N . PHE A 1 173 ? 21.497 17.489 4.128 1.00 86.12 173 PHE A N 1
ATOM 1349 C CA . PHE A 1 173 ? 20.722 17.740 2.910 1.00 86.12 173 PHE A CA 1
ATOM 1350 C C . PHE A 1 173 ? 19.560 16.758 2.708 1.00 86.12 173 PHE A C 1
ATOM 1352 O O . PHE A 1 173 ? 18.772 16.947 1.785 1.00 86.12 173 PHE A O 1
ATOM 1359 N N . ARG A 1 174 ? 19.446 15.713 3.546 1.00 86.56 174 ARG A N 1
ATOM 1360 C CA . ARG A 1 174 ? 18.365 14.708 3.517 1.00 86.56 174 ARG A CA 1
ATOM 1361 C C . ARG A 1 174 ? 18.117 14.089 2.134 1.00 86.56 174 ARG A C 1
ATOM 1363 O O . ARG A 1 174 ? 16.981 13.758 1.803 1.00 86.56 174 ARG A O 1
ATOM 1370 N N . ILE A 1 175 ? 19.173 13.942 1.328 1.00 87.62 175 ILE A N 1
ATOM 1371 C CA . ILE A 1 175 ? 19.082 13.423 -0.048 1.00 87.62 175 ILE A CA 1
ATOM 1372 C C . ILE A 1 175 ? 18.734 11.930 -0.039 1.00 87.62 175 ILE A C 1
ATOM 1374 O O . ILE A 1 175 ? 17.890 11.492 -0.815 1.00 87.62 175 ILE A O 1
ATOM 1378 N N . LEU A 1 176 ? 19.358 11.159 0.855 1.00 88.44 176 LEU A N 1
ATOM 1379 C CA . LEU A 1 176 ? 19.094 9.736 1.047 1.00 88.44 176 LEU A CA 1
ATOM 1380 C C . LEU A 1 176 ? 18.687 9.490 2.497 1.00 88.44 176 LEU A C 1
ATOM 1382 O O . LEU A 1 176 ? 19.343 9.961 3.426 1.00 88.44 176 LEU A O 1
ATOM 1386 N N . ASN A 1 177 ? 17.588 8.765 2.680 1.00 88.56 177 ASN A N 1
ATOM 1387 C CA . ASN A 1 177 ? 16.980 8.503 3.980 1.00 88.56 177 ASN A CA 1
ATOM 1388 C C . ASN A 1 177 ? 16.450 7.069 4.010 1.00 88.56 177 ASN A C 1
ATOM 1390 O O . ASN A 1 177 ? 16.200 6.465 2.964 1.00 88.56 177 ASN A O 1
ATOM 1394 N N . THR A 1 178 ? 16.223 6.546 5.208 1.00 85.25 178 THR A N 1
ATOM 1395 C CA . THR A 1 178 ? 15.457 5.312 5.379 1.00 85.25 178 THR A CA 1
ATOM 1396 C C . THR A 1 178 ? 13.990 5.650 5.549 1.00 85.25 178 THR A C 1
ATOM 1398 O O . THR A 1 178 ? 13.634 6.492 6.370 1.00 85.25 178 THR A O 1
ATOM 1401 N N . TYR A 1 179 ? 13.127 4.970 4.801 1.00 79.31 179 TYR A N 1
ATOM 1402 C CA . TYR A 1 179 ? 11.683 5.053 4.979 1.00 79.31 179 TYR A CA 1
ATOM 1403 C C . TYR A 1 179 ? 11.139 3.660 5.231 1.00 79.31 179 TYR A C 1
ATOM 1405 O O . TYR A 1 179 ? 11.357 2.742 4.445 1.00 79.31 179 TYR A O 1
ATOM 1413 N N . GLY A 1 180 ? 10.428 3.528 6.341 1.00 70.06 180 GLY A N 1
ATOM 1414 C CA . GLY A 1 180 ? 9.746 2.307 6.721 1.00 70.06 180 GLY A CA 1
ATOM 1415 C C . GLY A 1 180 ? 8.333 2.686 7.099 1.00 70.06 180 GLY A C 1
ATOM 1416 O O . GLY A 1 180 ? 8.119 3.384 8.089 1.00 70.06 180 GLY A O 1
ATOM 1417 N N . ALA A 1 181 ? 7.368 2.255 6.296 1.00 63.31 181 ALA A N 1
ATOM 1418 C CA . ALA A 1 181 ? 5.967 2.478 6.619 1.00 63.31 181 ALA A CA 1
ATOM 1419 C C . ALA A 1 181 ? 5.550 1.675 7.863 1.00 63.31 181 ALA A C 1
ATOM 1421 O O . ALA A 1 181 ? 4.730 2.156 8.639 1.00 63.31 181 ALA A O 1
ATOM 1422 N N . PHE A 1 182 ? 6.180 0.519 8.101 1.00 62.22 182 PHE A N 1
ATOM 1423 C CA . PHE A 1 182 ? 6.022 -0.281 9.312 1.00 62.22 182 PHE A CA 1
ATOM 1424 C C . PHE A 1 182 ? 7.402 -0.802 9.742 1.00 62.22 182 PHE A C 1
ATOM 1426 O O . PHE A 1 182 ? 8.092 -1.421 8.938 1.00 62.22 182 PHE A O 1
ATOM 1433 N N . GLY A 1 183 ? 7.832 -0.490 10.969 1.00 55.06 183 GLY A N 1
ATOM 1434 C CA . GLY A 1 183 ? 9.156 -0.869 11.495 1.00 55.06 183 GLY A CA 1
ATOM 1435 C C . GLY A 1 183 ? 9.175 -2.176 12.298 1.00 55.06 183 GLY A C 1
ATOM 1436 O O . GLY A 1 183 ? 10.240 -2.750 12.501 1.00 55.06 183 GLY A O 1
ATOM 1437 N N . SER A 1 184 ? 8.010 -2.651 12.747 1.00 61.91 184 SER A N 1
ATOM 1438 C CA . SER A 1 184 ? 7.816 -3.964 13.373 1.00 61.91 184 SER A CA 1
ATOM 1439 C C . SER A 1 184 ? 6.413 -4.504 13.058 1.00 61.91 184 SER A C 1
ATOM 1441 O O . SER A 1 184 ? 5.467 -3.729 12.899 1.00 61.91 184 SER A O 1
ATOM 1443 N N . VAL A 1 185 ? 6.272 -5.829 12.936 1.00 63.81 185 VAL A N 1
ATOM 1444 C CA . VAL A 1 185 ? 4.965 -6.507 12.861 1.00 63.81 185 VAL A CA 1
ATOM 1445 C C . VAL A 1 185 ? 4.586 -6.917 14.280 1.00 63.81 185 VAL A C 1
ATOM 1447 O O . VAL A 1 185 ? 5.344 -7.637 14.934 1.00 63.81 185 VAL A O 1
ATOM 1450 N N . SER A 1 186 ? 3.444 -6.447 14.783 1.00 66.00 186 SER A N 1
ATOM 1451 C CA . SER A 1 186 ? 2.956 -6.865 16.097 1.00 66.00 186 SER A CA 1
ATOM 1452 C C . SER A 1 186 ? 2.485 -8.319 16.047 1.00 66.00 186 SER A C 1
ATOM 1454 O O . SER A 1 186 ? 1.932 -8.764 15.044 1.00 66.00 186 SER A O 1
ATOM 1456 N N . LYS A 1 187 ? 2.719 -9.077 17.127 1.00 71.25 187 LYS A N 1
ATOM 1457 C CA . LYS A 1 187 ? 2.239 -10.465 17.214 1.00 71.25 187 LYS A CA 1
ATOM 1458 C C . LYS A 1 187 ? 0.751 -10.563 17.550 1.00 71.25 187 LYS A C 1
ATOM 1460 O O . LYS A 1 187 ? 0.083 -11.533 17.214 1.00 71.25 187 LYS A O 1
ATOM 1465 N N . GLU A 1 188 ? 0.262 -9.536 18.226 1.00 77.88 188 GLU A N 1
ATOM 1466 C CA . GLU A 1 188 ? -1.115 -9.396 18.660 1.00 77.88 188 GLU A CA 1
ATOM 1467 C C . GLU A 1 188 ? -1.698 -8.126 18.048 1.00 77.88 188 GLU A C 1
ATOM 1469 O O . GLU A 1 188 ? -0.982 -7.163 17.736 1.00 77.88 188 GLU A O 1
ATOM 1474 N N . ARG A 1 189 ? -3.015 -8.140 17.859 1.00 80.25 189 ARG A N 1
ATOM 1475 C CA . ARG A 1 189 ? -3.781 -6.994 17.389 1.00 80.25 189 ARG A CA 1
ATOM 1476 C C . ARG A 1 189 ? -4.608 -6.461 18.548 1.00 80.25 189 ARG A C 1
ATOM 1478 O O . ARG A 1 189 ? -5.621 -7.053 18.909 1.00 80.25 189 ARG A O 1
ATOM 1485 N N . HIS A 1 190 ? -4.187 -5.337 19.106 1.00 85.00 190 HIS A N 1
ATOM 1486 C CA . HIS A 1 190 ? -5.048 -4.565 19.992 1.00 85.00 190 HIS A CA 1
ATOM 1487 C C . HIS A 1 190 ? -5.988 -3.708 19.146 1.00 85.00 190 HIS A C 1
ATOM 1489 O O . HIS A 1 190 ? -5.597 -3.209 18.093 1.00 85.00 190 HIS A O 1
ATOM 1495 N N . GLU A 1 191 ? -7.223 -3.545 19.604 1.00 86.69 191 GLU A N 1
ATOM 1496 C CA . GLU A 1 191 ? -8.237 -2.734 18.940 1.00 86.69 191 GLU A CA 1
ATOM 1497 C C . GLU A 1 191 ? -8.824 -1.745 19.937 1.00 86.69 191 GLU A C 1
ATOM 1499 O O . GLU A 1 191 ? -9.185 -2.114 21.052 1.00 86.69 191 GLU A O 1
ATOM 1504 N N . VAL A 1 192 ? -8.935 -0.482 19.527 1.00 90.19 192 VAL A N 1
ATOM 1505 C CA . VAL A 1 192 ? -9.682 0.513 20.298 1.00 90.19 192 VAL A CA 1
ATOM 1506 C C . VAL A 1 192 ? -11.166 0.317 19.998 1.00 90.19 192 VAL A C 1
ATOM 1508 O O . VAL A 1 192 ? -11.584 0.387 18.836 1.00 90.19 192 VAL A O 1
ATOM 1511 N N . VAL A 1 193 ? -11.941 0.065 21.048 1.00 91.56 193 VAL A N 1
ATOM 1512 C CA . VAL A 1 193 ? -13.401 -0.050 21.015 1.00 91.56 193 VAL A CA 1
ATOM 1513 C C . VAL A 1 193 ? -13.981 1.206 21.654 1.00 91.56 193 VAL A C 1
ATOM 1515 O O . VAL A 1 193 ? -13.506 1.644 22.702 1.00 91.56 193 VAL A O 1
ATOM 1518 N N . LEU A 1 194 ? -14.957 1.825 20.990 1.00 92.44 194 LEU A N 1
ATOM 1519 C CA . LEU A 1 194 ? -15.681 2.970 21.533 1.00 92.44 194 LEU A CA 1
ATOM 1520 C C . LEU A 1 194 ? -17.056 2.490 21.974 1.00 92.44 194 LEU A C 1
ATOM 1522 O O . LEU A 1 194 ? -17.814 1.979 21.155 1.00 92.44 194 LEU A O 1
ATOM 1526 N N . GLU A 1 195 ? -17.379 2.687 23.246 1.00 92.38 195 GLU A N 1
ATOM 1527 C CA . GLU A 1 195 ? -18.659 2.298 23.834 1.00 92.38 195 GLU A CA 1
ATOM 1528 C C . GLU A 1 195 ? -19.306 3.510 24.505 1.00 92.38 195 GLU A C 1
ATOM 1530 O O . GLU A 1 195 ? -18.617 4.389 25.027 1.00 92.38 195 GLU A O 1
ATOM 1535 N N . GLY A 1 196 ? -20.635 3.567 24.481 1.00 90.94 196 GLY A N 1
ATOM 1536 C CA . GLY A 1 196 ? -21.419 4.539 25.240 1.00 90.94 196 GLY A CA 1
ATOM 1537 C C . GLY A 1 196 ? -22.323 3.845 26.250 1.00 90.94 196 GLY A C 1
ATOM 1538 O O . GLY A 1 196 ? -22.852 2.766 25.966 1.00 90.94 196 GLY A O 1
ATOM 1539 N N . LEU A 1 197 ? -22.527 4.469 27.412 1.00 90.75 197 LEU A N 1
ATOM 1540 C CA . LEU A 1 197 ? -23.448 3.959 28.423 1.00 90.75 197 LEU A CA 1
ATOM 1541 C C . LEU A 1 197 ? -24.889 4.358 28.083 1.00 90.75 197 LEU A C 1
ATOM 1543 O O . LEU A 1 197 ? -25.229 5.545 28.031 1.00 90.75 197 LEU A O 1
ATOM 1547 N N . ALA A 1 198 ? -25.749 3.365 27.876 1.00 87.38 198 ALA A N 1
ATOM 1548 C CA . ALA A 1 198 ? -27.175 3.561 27.663 1.00 87.38 198 ALA A CA 1
ATOM 1549 C C . ALA A 1 198 ? -27.940 3.790 28.976 1.00 87.38 198 ALA A C 1
ATOM 1551 O O . ALA A 1 198 ? -27.470 3.502 30.077 1.00 87.38 198 ALA A O 1
ATOM 1552 N N . SER A 1 199 ? -29.161 4.320 28.864 1.00 85.44 199 SER A N 1
ATOM 1553 C CA . SER A 1 199 ? -30.022 4.647 30.011 1.00 85.44 199 SER A CA 1
ATOM 1554 C C . SER A 1 199 ? -30.424 3.436 30.858 1.00 85.44 199 SER A C 1
ATOM 1556 O O . SER A 1 199 ? -30.776 3.598 32.022 1.00 85.44 199 SER A O 1
ATOM 1558 N N . ASP A 1 200 ? -30.397 2.240 30.272 1.00 86.19 200 ASP A N 1
ATOM 1559 C CA . ASP A 1 200 ? -30.647 0.962 30.946 1.00 86.19 200 ASP A CA 1
ATOM 1560 C C . ASP A 1 200 ? -29.389 0.384 31.623 1.00 86.19 200 ASP A C 1
ATOM 1562 O O . ASP A 1 200 ? -29.450 -0.686 32.226 1.00 86.19 200 ASP A O 1
ATOM 1566 N N . GLY A 1 201 ? -28.257 1.093 31.551 1.00 86.50 201 GLY A N 1
ATOM 1567 C CA . GLY A 1 201 ? -26.975 0.670 32.104 1.00 86.50 201 GLY A CA 1
ATOM 1568 C C . GLY A 1 201 ? -26.186 -0.286 31.207 1.00 86.50 201 GLY A C 1
ATOM 1569 O O . GLY A 1 201 ? -25.129 -0.753 31.628 1.00 86.50 201 GLY A O 1
ATOM 1570 N N . SER A 1 202 ? -26.663 -0.584 29.993 1.00 90.56 202 SER A N 1
ATOM 1571 C CA . SER A 1 202 ? -25.913 -1.388 29.025 1.00 90.56 202 SER A CA 1
ATOM 1572 C C . SER A 1 202 ? -24.849 -0.552 28.307 1.00 90.56 202 SER A C 1
ATOM 1574 O O . SER A 1 202 ? -25.073 0.613 27.975 1.00 90.56 202 SER A O 1
ATOM 1576 N N . TRP A 1 203 ? -23.677 -1.142 28.065 1.00 91.12 203 TRP A N 1
ATOM 1577 C CA . TRP A 1 203 ? -22.655 -0.554 27.198 1.00 91.12 203 TRP A CA 1
ATOM 1578 C C . TRP A 1 203 ? -22.933 -0.963 25.757 1.00 91.12 203 TRP A C 1
ATOM 1580 O O . TRP A 1 203 ? -23.118 -2.146 25.471 1.00 91.12 203 TRP A O 1
ATOM 1590 N N . LEU A 1 204 ? -23.005 0.022 24.864 1.00 91.12 204 LEU A N 1
ATOM 1591 C CA . LEU A 1 204 ? -23.273 -0.189 23.444 1.00 91.12 204 LEU A CA 1
ATOM 1592 C C . LEU A 1 204 ? -22.089 0.306 22.617 1.00 91.12 204 LEU A C 1
ATOM 1594 O O . LEU A 1 204 ? -21.679 1.462 22.742 1.00 91.12 204 LEU A O 1
ATOM 1598 N N . GLU A 1 205 ? -21.562 -0.571 21.766 1.00 91.75 205 GLU A N 1
ATOM 1599 C CA . GLU A 1 205 ? -20.407 -0.303 20.908 1.00 91.75 205 GLU A CA 1
ATOM 1600 C C . GLU A 1 205 ? -20.788 0.527 19.669 1.00 91.75 205 GLU A C 1
ATOM 1602 O O . GLU A 1 205 ? -21.813 0.296 19.021 1.00 91.75 205 GLU A O 1
ATOM 1607 N N . TYR A 1 206 ? -19.925 1.478 19.309 1.00 91.81 206 TYR A N 1
ATOM 1608 C CA . TYR A 1 206 ? -19.944 2.146 18.010 1.00 91.81 206 TYR A CA 1
ATOM 1609 C C . TYR A 1 206 ? -19.236 1.288 16.959 1.00 91.81 206 TYR A C 1
ATOM 1611 O O . TYR A 1 206 ? -18.028 1.051 17.042 1.00 91.81 206 TYR A O 1
ATOM 1619 N N . GLU A 1 207 ? -19.954 0.886 15.910 1.00 92.12 207 GLU A N 1
ATOM 1620 C CA . GLU A 1 207 ? -19.363 0.078 14.840 1.00 92.12 207 GLU A CA 1
ATOM 1621 C C . GLU A 1 207 ? -18.822 0.943 13.703 1.00 92.12 207 GLU A C 1
ATOM 1623 O O . GLU A 1 207 ? -19.551 1.711 13.080 1.00 92.12 207 GLU A O 1
ATOM 1628 N N . PHE A 1 208 ? -17.559 0.748 13.337 1.00 92.69 208 PHE A N 1
ATOM 1629 C CA . PHE A 1 208 ? -16.937 1.431 12.201 1.00 92.69 208 PHE A CA 1
ATOM 1630 C C . PHE A 1 208 ? -17.252 0.757 10.855 1.00 92.69 208 PHE A C 1
ATOM 1632 O O . PHE A 1 208 ? -17.726 -0.384 10.774 1.00 92.69 208 PHE A O 1
ATOM 1639 N N . ASN A 1 209 ? -16.963 1.465 9.762 1.00 90.75 209 ASN A N 1
ATOM 1640 C CA . ASN A 1 209 ? -17.351 1.058 8.415 1.00 90.75 209 ASN A CA 1
ATOM 1641 C C . ASN A 1 209 ? -16.698 -0.229 7.937 1.00 90.75 209 ASN A C 1
ATOM 1643 O O . ASN A 1 209 ? -17.393 -1.044 7.348 1.00 90.75 209 ASN A O 1
ATOM 1647 N N . CYS A 1 210 ? -15.415 -0.443 8.193 1.00 89.81 210 CYS A N 1
ATOM 1648 C CA . CYS A 1 210 ? -14.651 -1.617 7.773 1.00 89.81 210 CYS A CA 1
ATOM 1649 C C . CYS A 1 210 ? -13.542 -2.040 8.745 1.00 89.81 210 CYS A C 1
ATOM 1651 O O . CYS A 1 210 ? -12.899 -3.063 8.505 1.00 89.81 210 CYS A O 1
ATOM 1653 N N . LYS A 1 211 ? -13.327 -1.301 9.838 1.00 89.75 211 LYS A N 1
ATOM 1654 C CA . LYS A 1 211 ? -12.511 -1.749 10.970 1.00 89.75 211 LYS A CA 1
ATOM 1655 C C . LYS A 1 211 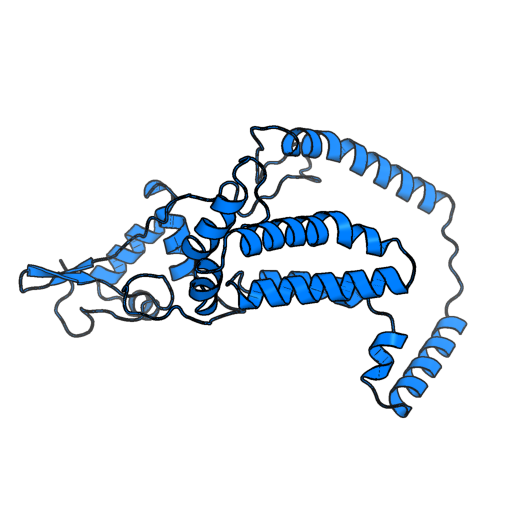? -13.044 -3.094 11.499 1.00 89.75 211 LYS A C 1
ATOM 1657 O O . LYS A 1 211 ? -14.258 -3.230 11.685 1.00 89.75 211 LYS A O 1
ATOM 1662 N N . PRO A 1 212 ? -12.167 -4.071 11.772 1.00 86.75 212 PRO A N 1
ATOM 1663 C CA . PRO A 1 212 ? -12.532 -5.270 12.516 1.00 86.75 212 PRO A CA 1
ATOM 1664 C C . PRO A 1 212 ? -13.132 -4.928 13.888 1.00 86.75 212 PRO A C 1
ATOM 1666 O O . PRO A 1 212 ? -12.623 -4.066 14.607 1.00 86.75 212 PRO A O 1
ATOM 1669 N N . GLY A 1 213 ? -14.220 -5.607 14.230 1.00 84.12 213 GLY A N 1
ATOM 1670 C CA . GLY A 1 213 ? -14.950 -5.446 15.486 1.00 84.12 213 GLY A CA 1
ATOM 1671 C C . GLY A 1 213 ? -15.709 -6.735 15.767 1.00 84.12 213 GLY A C 1
ATOM 1672 O O . GLY A 1 213 ? -15.098 -7.737 16.131 1.00 84.12 213 GLY A O 1
ATOM 1673 N N . ALA A 1 214 ? -17.013 -6.736 15.494 1.00 82.75 214 ALA A N 1
ATOM 1674 C CA . ALA A 1 214 ? -17.880 -7.902 15.644 1.00 82.75 214 ALA A CA 1
ATOM 1675 C C . ALA A 1 214 ? -17.325 -9.179 14.968 1.00 82.75 214 ALA A C 1
ATOM 1677 O O . ALA A 1 214 ? -16.910 -9.166 13.807 1.00 82.75 214 ALA A O 1
ATOM 1678 N N . VAL A 1 215 ? -17.323 -10.292 15.711 1.00 82.00 215 VAL A N 1
ATOM 1679 C CA . VAL A 1 215 ? -16.707 -11.578 15.312 1.00 82.00 215 VAL A CA 1
ATOM 1680 C C . VAL A 1 215 ? -17.508 -12.353 14.264 1.00 82.00 215 VAL A C 1
ATOM 1682 O O . VAL A 1 215 ? -16.962 -13.193 13.553 1.00 82.00 215 VAL A O 1
ATOM 1685 N N . ASP A 1 216 ? -18.804 -12.079 14.165 1.00 84.50 216 ASP A N 1
ATOM 1686 C CA . ASP A 1 216 ? -19.728 -12.649 13.183 1.00 84.50 216 ASP A CA 1
ATOM 1687 C C . ASP A 1 216 ? -19.725 -11.870 11.859 1.00 84.50 216 ASP A C 1
ATOM 1689 O O . ASP A 1 216 ? -20.292 -12.301 10.848 1.00 84.50 216 ASP A O 1
ATOM 1693 N N . ARG A 1 217 ? -19.056 -10.717 11.840 1.00 84.00 217 ARG A N 1
ATOM 1694 C CA . ARG A 1 217 ? -19.038 -9.821 10.700 1.00 84.00 217 ARG A CA 1
ATOM 1695 C C . ARG A 1 217 ? -17.952 -10.209 9.706 1.00 84.00 217 ARG A C 1
ATOM 1697 O O . ARG A 1 217 ? -16.759 -10.231 10.000 1.00 84.00 217 ARG A O 1
ATOM 1704 N N . ARG A 1 218 ? -18.365 -10.392 8.451 1.00 84.94 218 ARG A N 1
ATOM 1705 C CA . ARG A 1 218 ? -17.428 -10.559 7.336 1.00 84.94 218 ARG A CA 1
ATOM 1706 C C . ARG A 1 218 ? -16.617 -9.267 7.104 1.00 84.94 218 ARG A C 1
ATOM 1708 O O . ARG A 1 218 ? -17.225 -8.195 7.023 1.00 84.94 218 ARG A O 1
ATOM 1715 N N . PRO A 1 219 ? -15.284 -9.350 6.921 1.00 86.62 219 PRO A N 1
ATOM 1716 C CA . PRO A 1 219 ? -14.467 -8.186 6.582 1.00 86.62 219 PRO A CA 1
ATOM 1717 C C . PRO A 1 219 ? -14.884 -7.534 5.255 1.00 86.62 219 PRO A C 1
ATOM 1719 O O . PRO A 1 219 ? -15.464 -8.182 4.380 1.00 86.62 219 PRO A O 1
ATOM 1722 N N . CYS A 1 220 ? -14.587 -6.247 5.083 1.00 86.81 220 CYS A N 1
ATOM 1723 C CA . CYS A 1 220 ? -14.928 -5.523 3.860 1.00 86.81 220 CYS A CA 1
ATOM 1724 C C . CYS A 1 220 ? -13.941 -5.773 2.708 1.00 86.81 220 CYS A C 1
ATOM 1726 O O . CYS A 1 220 ? -12.750 -5.983 2.923 1.00 86.81 220 CYS A O 1
ATOM 1728 N N . LEU A 1 221 ? -14.413 -5.592 1.470 1.00 86.94 221 LEU A N 1
ATOM 1729 C CA . LEU A 1 221 ? -13.567 -5.423 0.286 1.00 86.94 221 LEU A CA 1
ATOM 1730 C C . LEU A 1 221 ? -13.691 -3.979 -0.222 1.00 86.94 221 LEU A C 1
ATOM 1732 O O . LEU A 1 221 ? -14.688 -3.640 -0.852 1.00 86.94 221 LEU A O 1
ATOM 1736 N N . ILE A 1 222 ? -12.697 -3.132 0.070 1.00 87.06 222 ILE A N 1
ATOM 1737 C CA . ILE A 1 222 ? -12.734 -1.690 -0.267 1.00 87.06 222 ILE A CA 1
ATOM 1738 C C . ILE A 1 222 ? -11.532 -1.191 -1.081 1.00 87.06 222 ILE A C 1
ATOM 1740 O O . ILE A 1 222 ? -11.456 -0.001 -1.366 1.00 87.06 222 ILE A O 1
ATOM 1744 N N . SER A 1 223 ? -10.605 -2.066 -1.490 1.00 82.94 223 SER A N 1
ATOM 1745 C CA . SER A 1 223 ? -9.493 -1.691 -2.386 1.00 82.94 223 SER A CA 1
ATOM 1746 C C . SER A 1 223 ? -10.033 -1.094 -3.699 1.00 82.94 223 SER A C 1
ATOM 1748 O O . SER A 1 223 ? -11.004 -1.634 -4.234 1.00 82.94 223 SER A O 1
ATOM 1750 N N . PRO A 1 224 ? -9.458 0.001 -4.244 1.00 85.44 224 PRO A N 1
ATOM 1751 C CA . PRO A 1 224 ? -8.200 0.683 -3.891 1.00 85.44 224 PRO A CA 1
ATOM 1752 C C . PRO A 1 224 ? -8.299 1.699 -2.740 1.00 85.44 224 PRO A C 1
ATOM 1754 O O . PRO A 1 224 ? -7.355 2.451 -2.508 1.00 85.44 224 PRO A O 1
ATOM 1757 N N . TYR A 1 225 ? -9.442 1.795 -2.069 1.00 86.31 225 TYR A N 1
ATOM 1758 C CA . TYR A 1 225 ? -9.729 2.807 -1.060 1.00 86.31 225 TYR A CA 1
ATOM 1759 C C . TYR A 1 225 ? -9.527 2.276 0.371 1.00 86.31 225 TYR A C 1
ATOM 1761 O O . TYR A 1 225 ? -9.400 1.075 0.619 1.00 86.31 225 TYR A O 1
ATOM 1769 N N . HIS A 1 226 ? -9.501 3.188 1.341 1.00 87.69 226 HIS A N 1
ATOM 1770 C CA . HIS A 1 226 ? -9.654 2.871 2.759 1.00 87.69 226 HIS A CA 1
ATOM 1771 C C . HIS A 1 226 ? -10.366 4.020 3.473 1.00 87.69 226 HIS A C 1
ATOM 1773 O O . HIS A 1 2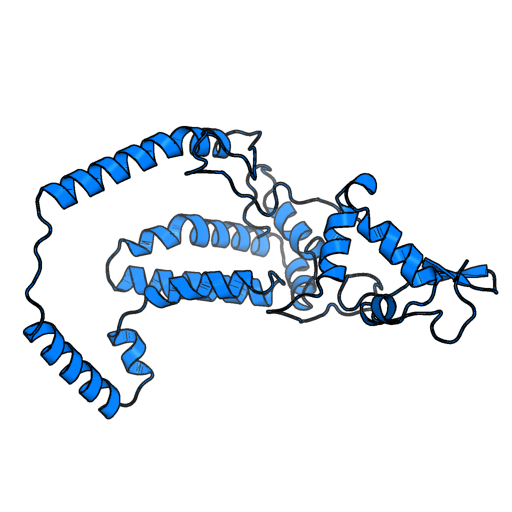26 ? -10.150 5.190 3.152 1.00 87.69 226 HIS A O 1
ATOM 1779 N N . TYR A 1 227 ? -11.174 3.695 4.481 1.00 90.56 227 TYR A N 1
ATOM 1780 C CA . TYR A 1 227 ? -11.699 4.708 5.387 1.00 90.56 227 TYR A CA 1
ATOM 1781 C C . TYR A 1 227 ? -10.566 5.213 6.275 1.00 90.56 227 TYR A C 1
ATOM 1783 O O . TYR A 1 227 ? -9.928 4.445 6.997 1.00 90.56 227 TYR A O 1
ATOM 1791 N N . ARG A 1 228 ? -10.291 6.519 6.199 1.00 90.38 228 ARG A N 1
ATOM 1792 C CA . ARG A 1 228 ? -9.191 7.140 6.944 1.00 90.38 228 ARG A CA 1
ATOM 1793 C C . ARG A 1 228 ? -9.347 6.943 8.451 1.00 90.38 228 ARG A C 1
ATOM 1795 O O . ARG A 1 228 ? -8.354 6.671 9.114 1.00 90.38 228 ARG A O 1
ATOM 1802 N N . LEU A 1 229 ? -10.567 7.080 8.974 1.00 92.25 229 LEU A N 1
ATOM 1803 C CA . LEU A 1 229 ? -10.836 6.932 10.402 1.00 92.25 229 LEU A CA 1
ATOM 1804 C C . LEU A 1 229 ? -10.532 5.506 10.878 1.00 92.25 229 LEU A C 1
ATOM 1806 O O . LEU A 1 229 ? -9.741 5.329 11.795 1.00 92.25 229 LEU A O 1
ATOM 1810 N N . ASP A 1 230 ? -11.065 4.497 10.195 1.00 90.88 230 ASP A N 1
ATOM 1811 C CA . ASP A 1 230 ? -10.828 3.078 10.480 1.00 90.88 230 ASP A CA 1
ATOM 1812 C C . ASP A 1 230 ? -9.337 2.722 10.464 1.00 90.88 230 ASP A C 1
ATOM 1814 O O . ASP A 1 230 ? -8.845 2.005 11.332 1.00 90.88 230 ASP A O 1
ATOM 1818 N N . TRP A 1 231 ? -8.597 3.270 9.499 1.00 87.94 231 TRP A N 1
ATOM 1819 C CA . TRP A 1 231 ? -7.154 3.069 9.402 1.00 87.94 231 TRP A CA 1
ATOM 1820 C C . TRP A 1 231 ? -6.387 3.771 10.531 1.00 87.94 231 TRP A C 1
ATOM 1822 O O . TRP A 1 231 ? -5.407 3.240 11.051 1.00 87.94 231 TRP A O 1
ATOM 1832 N N . LEU A 1 232 ? -6.828 4.963 10.942 1.00 90.81 232 LEU A N 1
ATOM 1833 C CA . LEU A 1 232 ? -6.257 5.675 12.085 1.00 90.81 232 LEU A CA 1
ATOM 1834 C C . LEU A 1 232 ? -6.538 4.958 13.411 1.00 90.81 232 LEU A C 1
ATOM 1836 O O . LEU A 1 232 ? -5.666 4.963 14.275 1.00 90.81 232 LEU A O 1
ATOM 1840 N N . MET A 1 233 ? -7.691 4.298 13.564 1.00 90.94 233 MET A N 1
ATOM 1841 C CA . MET A 1 233 ? -8.002 3.489 14.752 1.00 90.94 233 MET A CA 1
ATOM 1842 C C . MET A 1 233 ? -7.009 2.334 14.936 1.00 90.94 233 MET A C 1
ATOM 1844 O O . MET A 1 233 ? -6.583 2.070 16.059 1.00 90.94 233 MET A O 1
ATOM 1848 N N . TRP A 1 234 ? -6.579 1.700 13.840 1.00 87.25 234 TRP A N 1
ATOM 1849 C CA . TRP A 1 234 ? -5.541 0.665 13.879 1.00 87.25 234 TRP A CA 1
ATOM 1850 C C . TRP A 1 234 ? -4.197 1.209 14.388 1.00 87.25 234 TRP A C 1
ATOM 1852 O O . TRP A 1 234 ? -3.562 0.595 15.242 1.00 87.25 234 TRP A O 1
ATOM 1862 N N . PHE A 1 235 ? -3.787 2.403 13.943 1.00 86.25 235 PHE A N 1
ATOM 1863 C CA . PHE A 1 235 ? -2.585 3.058 14.475 1.00 86.25 235 PHE A CA 1
ATOM 1864 C C . PHE A 1 235 ? -2.743 3.499 15.933 1.00 86.25 235 PHE A C 1
ATOM 1866 O O . PHE A 1 235 ? -1.802 3.361 16.715 1.00 86.25 235 PHE A O 1
ATOM 1873 N N . ALA A 1 236 ? -3.914 4.020 16.307 1.00 89.12 236 ALA A N 1
ATOM 1874 C CA . ALA A 1 236 ? -4.192 4.465 17.668 1.00 89.12 236 ALA A CA 1
ATOM 1875 C C . ALA A 1 236 ? -4.039 3.324 18.677 1.00 89.12 236 ALA A C 1
ATOM 1877 O O . ALA A 1 236 ? -3.530 3.551 19.769 1.00 89.12 236 ALA A O 1
ATOM 1878 N N . ALA A 1 237 ? -4.404 2.098 18.293 1.00 86.88 237 ALA A N 1
ATOM 1879 C CA . ALA A 1 237 ? -4.247 0.921 19.141 1.00 86.88 237 ALA A CA 1
ATOM 1880 C C . ALA A 1 237 ? -2.779 0.512 19.380 1.00 86.88 237 ALA A C 1
ATOM 1882 O O . ALA A 1 237 ? -2.481 -0.164 20.361 1.00 86.88 237 ALA A O 1
ATOM 1883 N N . MET A 1 238 ? -1.855 0.920 18.503 1.00 82.31 238 MET A N 1
ATOM 1884 C CA . MET A 1 238 ? -0.418 0.622 18.617 1.00 82.31 238 MET A CA 1
ATOM 1885 C C . MET A 1 238 ? 0.374 1.718 19.339 1.00 82.31 238 MET A C 1
ATOM 1887 O O . MET A 1 238 ? 1.535 1.520 19.697 1.00 82.31 238 MET A O 1
ATOM 1891 N N . GLN A 1 239 ? -0.220 2.896 19.509 1.00 84.00 239 GLN A N 1
ATOM 1892 C CA . GLN A 1 239 ? 0.438 4.083 20.039 1.00 84.00 239 GLN A CA 1
ATOM 1893 C C . GLN A 1 239 ? -0.127 4.464 21.407 1.00 84.00 239 GLN A C 1
ATOM 1895 O O . GLN A 1 239 ? -1.195 4.022 21.820 1.00 84.00 239 GLN A O 1
ATOM 1900 N N . ARG A 1 240 ? 0.580 5.341 22.125 1.00 85.25 240 ARG A N 1
ATOM 1901 C CA . ARG A 1 240 ? 0.018 5.945 23.339 1.00 85.25 240 ARG A CA 1
ATOM 1902 C C . ARG A 1 240 ? -1.092 6.924 22.965 1.00 85.25 240 ARG A C 1
ATOM 1904 O O . ARG A 1 240 ? -0.980 7.635 21.964 1.00 85.25 240 ARG A O 1
ATOM 1911 N N . ALA A 1 241 ? -2.110 7.022 23.815 1.00 82.62 241 ALA A N 1
ATOM 1912 C CA . ALA A 1 241 ? -3.247 7.915 23.597 1.00 82.62 241 ALA A CA 1
ATOM 1913 C C . ALA A 1 241 ? -2.832 9.396 23.450 1.00 82.62 241 ALA A C 1
ATOM 1915 O O . ALA A 1 241 ? -3.420 10.131 22.663 1.00 82.62 241 ALA A O 1
ATOM 1916 N N . GLU A 1 242 ? -1.741 9.807 24.104 1.00 87.69 242 GLU A N 1
ATOM 1917 C CA . GLU A 1 242 ? -1.133 11.145 23.994 1.00 87.69 242 GLU A CA 1
ATOM 1918 C C . GLU A 1 242 ? -0.731 11.529 22.558 1.00 87.69 242 GLU A C 1
ATOM 1920 O O . GLU A 1 242 ? -0.769 12.701 22.196 1.00 87.69 242 GLU A O 1
ATOM 1925 N N . HIS A 1 243 ? -0.372 10.549 21.720 1.00 88.88 243 HIS A N 1
ATOM 1926 C CA . HIS A 1 243 ? 0.002 10.783 20.319 1.00 88.88 243 HIS A CA 1
ATOM 1927 C C . HIS A 1 243 ? -1.225 10.901 19.402 1.00 88.88 243 HIS A C 1
ATOM 1929 O O . HIS A 1 243 ? -1.093 11.243 18.228 1.00 88.88 243 HIS A O 1
ATOM 1935 N N . ASN A 1 244 ? -2.423 10.639 19.934 1.00 92.44 244 ASN A N 1
ATOM 1936 C CA . ASN A 1 244 ? -3.676 10.581 19.192 1.00 92.44 244 ASN A CA 1
ATOM 1937 C C . ASN A 1 244 ? -4.734 11.530 19.791 1.00 92.44 244 ASN A C 1
ATOM 1939 O O . ASN A 1 244 ? -5.834 11.089 20.127 1.00 92.44 244 ASN A O 1
ATOM 1943 N N . PRO A 1 245 ? -4.464 12.852 19.890 1.00 93.19 245 PRO A N 1
ATOM 1944 C CA . PRO A 1 245 ? -5.410 13.816 20.467 1.00 93.19 245 PRO A CA 1
ATOM 1945 C C . PRO A 1 245 ? -6.746 13.877 19.708 1.00 93.19 245 PRO A C 1
ATOM 1947 O O . PRO A 1 245 ? -7.787 14.196 20.281 1.00 93.19 245 PRO A O 1
ATOM 1950 N N . TRP A 1 246 ? -6.731 13.521 18.420 1.00 94.19 246 TRP A N 1
ATOM 1951 C CA . TRP A 1 246 ? -7.924 13.416 17.585 1.00 94.19 246 TRP A CA 1
ATOM 1952 C C . TRP A 1 246 ? -8.933 12.383 18.113 1.00 94.19 246 TRP A C 1
ATOM 1954 O O . TRP A 1 246 ? -10.128 12.559 17.887 1.00 94.19 246 TRP A O 1
ATOM 1964 N N . LEU A 1 247 ? -8.486 11.346 18.835 1.00 93.81 247 LEU A N 1
ATOM 1965 C CA . LEU A 1 247 ? -9.360 10.310 19.390 1.00 93.81 247 LEU A CA 1
ATOM 1966 C C . LEU A 1 247 ? -10.250 10.878 20.501 1.00 93.81 247 LEU A C 1
ATOM 1968 O O . LEU A 1 247 ? -11.453 10.641 20.508 1.00 93.81 247 LEU A O 1
ATOM 1972 N N . TYR A 1 248 ? -9.692 11.702 21.390 1.00 92.88 248 TYR A N 1
ATOM 1973 C CA . TYR A 1 248 ? -10.472 12.386 22.426 1.00 92.88 248 TYR A CA 1
ATOM 1974 C C . TYR A 1 248 ? -11.478 13.368 21.825 1.00 92.88 248 TYR A C 1
ATOM 1976 O O . TYR A 1 248 ? -12.621 13.446 22.272 1.00 92.88 248 TYR A O 1
ATOM 1984 N N . HIS A 1 249 ? -11.072 14.092 20.779 1.00 94.12 249 HIS A N 1
ATOM 1985 C CA . HIS A 1 249 ? -11.976 14.989 20.066 1.00 94.12 249 HIS A CA 1
ATOM 1986 C C . HIS A 1 249 ? -13.105 14.221 19.359 1.00 94.12 249 HIS A C 1
ATOM 1988 O O . HIS A 1 249 ? -14.248 14.674 19.364 1.00 94.12 249 HIS A O 1
ATOM 1994 N N . LEU A 1 250 ? -12.814 13.045 18.791 1.00 94.25 250 LEU A N 1
ATOM 1995 C CA . LEU A 1 250 ? -13.829 12.156 18.227 1.00 94.25 250 LEU A CA 1
ATOM 1996 C C . LEU A 1 250 ? -14.826 11.707 19.300 1.00 94.25 250 LEU A C 1
ATOM 1998 O O . LEU A 1 250 ? -16.022 11.867 19.096 1.00 94.25 250 LEU A O 1
ATOM 2002 N N . VAL A 1 251 ? -14.353 11.221 20.452 1.00 92.94 251 VAL A N 1
ATOM 2003 C CA . VAL A 1 251 ? -15.224 10.813 21.570 1.00 92.94 251 VAL A CA 1
ATOM 2004 C C . VAL A 1 251 ? -16.119 11.969 22.017 1.00 92.94 251 VAL A C 1
ATOM 2006 O O . VAL A 1 251 ? -17.326 11.792 22.138 1.00 92.94 251 VAL A O 1
ATOM 2009 N N . TYR A 1 252 ? -15.562 13.172 22.177 1.00 93.50 252 TYR A N 1
ATOM 2010 C CA . TYR A 1 252 ? -16.346 14.363 22.508 1.00 93.50 252 TYR A CA 1
ATOM 2011 C C . TYR A 1 252 ? -17.448 14.642 21.476 1.00 93.50 252 TYR A C 1
ATOM 2013 O O . TYR A 1 252 ? -18.584 14.937 21.841 1.00 93.50 252 TYR A O 1
ATOM 2021 N N . LYS A 1 253 ? -17.136 14.518 20.185 1.00 93.44 253 LYS A N 1
ATOM 2022 C CA . LYS A 1 253 ? -18.109 14.707 19.105 1.00 93.44 253 LYS A CA 1
ATOM 2023 C C . LYS A 1 253 ? -19.198 13.631 19.089 1.00 93.44 253 LYS A C 1
ATOM 2025 O O . LYS A 1 253 ? -20.353 13.963 18.834 1.00 93.44 253 LYS A O 1
ATOM 2030 N N . LEU A 1 254 ? -18.861 12.385 19.418 1.00 92.25 254 LEU A N 1
ATOM 2031 C CA . LEU A 1 254 ? -19.833 11.296 19.550 1.00 92.25 254 LEU A CA 1
ATOM 2032 C C . LEU A 1 254 ? -20.753 11.483 20.762 1.00 92.25 254 LEU A C 1
ATOM 2034 O O . LEU A 1 254 ? -21.955 11.281 20.637 1.00 92.25 254 LEU A O 1
ATOM 2038 N N . LEU A 1 255 ? -20.234 11.970 21.896 1.00 90.69 255 LEU A N 1
ATOM 2039 C CA . LEU A 1 255 ? -21.054 12.328 23.064 1.00 90.69 255 LEU A CA 1
ATOM 2040 C C . LEU A 1 255 ? -22.093 13.413 22.743 1.00 90.69 255 LEU A C 1
ATOM 2042 O O . LEU A 1 255 ? -23.169 13.434 23.331 1.00 90.69 255 LEU A O 1
ATOM 2046 N N . GLN A 1 256 ? -21.785 14.310 21.805 1.00 90.44 256 GLN A N 1
ATOM 2047 C CA . GLN A 1 256 ? -22.703 15.357 21.344 1.00 90.44 256 GLN A CA 1
ATOM 2048 C C . GLN A 1 256 ? -23.602 14.910 20.178 1.00 90.44 256 GLN A C 1
ATOM 2050 O O . GLN A 1 256 ? -24.371 15.729 19.681 1.00 90.44 256 GLN A O 1
ATOM 2055 N N . ASN A 1 257 ? -23.507 13.651 19.725 1.00 89.31 257 ASN A N 1
ATOM 2056 C CA . ASN A 1 257 ? -24.183 13.153 18.520 1.00 89.31 257 ASN A CA 1
ATOM 2057 C C . ASN A 1 257 ? -23.972 14.074 17.296 1.00 89.31 257 ASN A C 1
ATOM 2059 O O . ASN A 1 257 ? -24.892 14.357 16.532 1.00 89.31 257 ASN A O 1
ATOM 2063 N N . ASP A 1 258 ? -22.746 14.571 17.111 1.00 92.25 258 ASP A N 1
ATOM 2064 C CA . ASP A 1 258 ? -22.398 15.435 15.981 1.00 92.25 258 ASP A CA 1
ATOM 2065 C C . ASP A 1 258 ? -22.564 14.690 14.642 1.00 92.25 258 ASP A C 1
ATOM 2067 O O . ASP A 1 258 ? -22.030 13.592 14.452 1.00 92.25 258 ASP A O 1
ATOM 2071 N N . GLU A 1 259 ? -23.294 15.290 13.699 1.00 90.88 259 GLU A N 1
ATOM 2072 C CA . GLU A 1 259 ? -23.620 14.686 12.398 1.00 90.88 259 GLU A CA 1
ATOM 2073 C C . GLU A 1 259 ? -22.361 14.350 11.579 1.00 90.88 259 GLU A C 1
ATOM 2075 O O . GLU A 1 259 ? -22.264 13.284 10.969 1.00 90.88 259 GLU A O 1
ATOM 2080 N N . ALA A 1 260 ? -21.338 15.212 11.611 1.00 92.69 260 ALA A N 1
ATOM 2081 C CA . ALA A 1 260 ? -20.114 14.974 10.856 1.00 92.69 260 ALA A CA 1
ATOM 2082 C C . ALA A 1 260 ? -19.325 13.792 11.434 1.00 92.69 260 ALA A C 1
ATOM 2084 O O . ALA A 1 260 ? -18.823 12.968 10.672 1.00 92.69 260 ALA A O 1
ATOM 2085 N N . ALA A 1 261 ? -19.237 13.667 12.761 1.00 92.50 261 ALA A N 1
ATOM 2086 C CA . ALA A 1 261 ? -18.555 12.538 13.396 1.00 92.50 261 ALA A CA 1
ATOM 2087 C C . ALA A 1 261 ? -19.319 11.219 13.222 1.00 92.50 261 ALA A C 1
ATOM 2089 O O . ALA A 1 261 ? -18.714 10.195 12.906 1.00 92.50 261 ALA A O 1
ATOM 2090 N N . THR A 1 262 ? -20.640 11.247 13.387 1.00 92.00 262 THR A N 1
ATOM 2091 C CA . THR A 1 262 ? -21.492 10.060 13.239 1.00 92.00 262 THR A CA 1
ATOM 2092 C C . THR A 1 262 ? -21.544 9.565 11.794 1.00 92.00 262 THR A C 1
ATOM 2094 O O . THR A 1 262 ? -21.507 8.357 11.588 1.00 92.00 262 THR A O 1
ATOM 2097 N N . SER A 1 263 ? -21.472 10.453 10.791 1.00 93.00 263 SER A N 1
ATOM 2098 C CA . SER A 1 263 ? -21.397 10.056 9.371 1.00 93.00 263 SER A CA 1
ATOM 2099 C C . SER A 1 263 ? -20.151 9.232 8.996 1.00 93.00 263 SER A C 1
ATOM 2101 O O . SER A 1 263 ? -20.128 8.569 7.957 1.00 93.00 263 SER A O 1
ATOM 2103 N N . LEU A 1 264 ? -19.098 9.262 9.824 1.00 92.69 264 LEU A N 1
ATOM 2104 C CA . LEU A 1 264 ? -17.870 8.482 9.620 1.00 92.69 264 LEU A CA 1
ATOM 2105 C C . LEU A 1 264 ? -17.960 7.057 10.190 1.00 92.69 264 LEU A C 1
ATOM 2107 O O . LEU A 1 264 ? -17.076 6.239 9.921 1.00 92.69 264 LEU A O 1
ATOM 2111 N N . ILE A 1 265 ? -18.996 6.770 10.977 1.00 92.38 265 ILE A N 1
ATOM 2112 C CA . ILE A 1 265 ? -19.232 5.503 11.672 1.00 92.38 265 ILE A CA 1
ATOM 2113 C C . ILE A 1 265 ? -20.388 4.781 10.972 1.00 92.38 265 ILE A C 1
ATOM 2115 O O . ILE A 1 265 ? -21.232 5.402 10.335 1.00 92.38 265 ILE A O 1
ATOM 2119 N N . ARG A 1 266 ? -20.408 3.449 11.034 1.00 91.56 266 ARG A N 1
ATOM 2120 C CA . ARG A 1 266 ? -21.447 2.641 10.386 1.00 91.56 266 ARG A CA 1
ATOM 2121 C C . ARG A 1 266 ? -22.723 2.592 11.209 1.00 91.56 266 ARG A C 1
ATOM 2123 O O . ARG A 1 266 ? -23.806 2.779 10.667 1.00 91.56 266 ARG A O 1
ATOM 2130 N N . THR A 1 267 ? -22.577 2.290 12.496 1.00 91.12 267 THR A N 1
ATOM 2131 C CA . THR A 1 267 ? -23.697 2.086 13.415 1.00 91.12 267 THR A CA 1
ATOM 2132 C C . THR A 1 267 ? -23.504 2.991 14.627 1.00 91.12 267 THR A C 1
ATOM 2134 O O . THR A 1 267 ? -22.556 2.803 15.391 1.00 91.12 267 THR A O 1
ATOM 2137 N N . ASN A 1 268 ? -24.402 3.966 14.806 1.00 91.94 268 ASN A N 1
ATOM 2138 C CA . ASN A 1 268 ? -24.499 4.766 16.026 1.00 91.94 268 ASN A CA 1
ATOM 2139 C C . ASN A 1 268 ? -25.686 4.269 16.880 1.00 91.94 268 ASN A C 1
ATOM 2141 O O . ASN A 1 268 ? -26.836 4.544 16.532 1.00 91.94 268 ASN A O 1
ATOM 2145 N N . PRO A 1 269 ? -25.451 3.585 18.017 1.00 88.81 269 PRO A N 1
ATOM 2146 C CA . PRO A 1 269 ? -26.536 3.096 18.872 1.00 88.81 269 PRO A CA 1
ATOM 2147 C C . PRO A 1 269 ? -27.351 4.211 19.559 1.00 88.81 269 PRO A C 1
ATOM 2149 O O . PRO A 1 269 ? -28.407 3.930 20.136 1.00 88.81 269 PRO A O 1
ATOM 2152 N N . PHE A 1 270 ? -26.898 5.467 19.487 1.00 88.44 270 PHE A N 1
ATOM 2153 C CA . PHE A 1 270 ? -27.497 6.630 20.145 1.00 88.44 270 PHE A CA 1
ATOM 2154 C C . PHE A 1 270 ? -28.123 7.653 19.185 1.00 88.44 270 PHE A C 1
ATOM 2156 O O . PHE A 1 270 ? -28.544 8.714 19.637 1.00 88.44 270 PHE A O 1
ATOM 2163 N N . GLU A 1 271 ? -28.241 7.345 17.889 1.00 81.62 271 GLU A N 1
ATOM 2164 C CA . GLU A 1 271 ? -28.747 8.284 16.869 1.00 81.62 271 GLU A CA 1
ATOM 2165 C C . GLU A 1 271 ? -30.175 8.785 17.160 1.00 81.62 271 GLU A C 1
ATOM 2167 O O . GLU A 1 271 ? -30.475 9.964 17.003 1.00 81.62 271 GLU A O 1
ATOM 2172 N N . ALA A 1 272 ? -31.046 7.900 17.656 1.00 75.06 272 ALA A N 1
ATOM 2173 C CA . ALA A 1 272 ? -32.431 8.215 18.023 1.00 75.06 272 ALA A CA 1
ATOM 2174 C C . ALA A 1 272 ? -32.675 8.219 19.545 1.00 75.06 272 ALA A C 1
ATOM 2176 O O . ALA A 1 272 ? -33.822 8.160 19.994 1.00 75.06 272 ALA A O 1
ATOM 2177 N N . ARG A 1 273 ? -31.610 8.214 20.357 1.00 71.88 273 ARG A N 1
ATOM 2178 C CA . ARG A 1 273 ? -31.686 8.120 21.824 1.00 71.88 273 ARG A CA 1
ATOM 2179 C C . ARG A 1 273 ? -31.086 9.362 22.475 1.00 71.88 273 ARG A C 1
ATOM 2181 O O . ARG A 1 273 ? -30.480 10.204 21.819 1.00 71.88 273 ARG A O 1
ATOM 2188 N N . ALA A 1 274 ? -31.266 9.471 23.790 1.00 67.69 274 ALA A N 1
ATOM 2189 C CA . ALA A 1 274 ? -30.507 10.439 24.567 1.00 67.69 274 ALA A CA 1
ATOM 2190 C C . ALA A 1 274 ? -28.998 10.198 24.354 1.00 67.69 274 ALA A C 1
ATOM 2192 O O . ALA A 1 274 ? -28.593 9.034 24.247 1.00 67.69 274 ALA A O 1
ATOM 2193 N N . PRO A 1 275 ? -28.185 11.267 24.282 1.00 66.81 275 PRO A N 1
ATOM 2194 C CA . PRO A 1 275 ? -26.748 11.137 24.096 1.00 66.81 275 PRO A CA 1
ATOM 2195 C C . PRO A 1 275 ? -26.135 10.257 25.198 1.00 66.81 275 PRO A C 1
ATOM 2197 O O . PRO A 1 275 ? -26.608 10.295 26.343 1.00 66.81 275 PRO A O 1
ATOM 2200 N N . PRO A 1 276 ? -25.110 9.456 24.863 1.00 71.50 276 PRO A N 1
ATOM 2201 C CA . PRO A 1 276 ? -24.477 8.564 25.823 1.00 71.50 276 PRO A CA 1
ATOM 2202 C C . PRO A 1 276 ? -23.802 9.348 26.949 1.00 71.50 276 PRO A C 1
ATOM 2204 O O . PRO A 1 276 ? -23.374 10.489 26.757 1.00 71.50 276 PRO A O 1
ATOM 2207 N N . ARG A 1 277 ? -23.723 8.724 28.129 1.00 64.69 277 ARG A N 1
ATOM 2208 C CA . ARG A 1 277 ? -22.955 9.230 29.275 1.00 64.69 277 ARG A CA 1
ATOM 2209 C C . ARG A 1 277 ? -21.573 8.605 29.346 1.00 64.69 277 ARG A C 1
ATOM 2211 O O . ARG A 1 277 ? -21.445 7.432 28.930 1.00 64.69 277 ARG A O 1
#

Organism: Hyalella azteca (NCBI:txid294128)

Secondary structure (DSSP, 8-state):
-TT-----S-HHHHHHHHHHHSSS--HHHHHHHTS-HHHHHHHHHHHHIIIIIGGGGGGS-HHHHHHHHHHHHHHHHHHHHH---TTHHHHHHHHHHTTS-HHHHGGGS-HHHHHHHHHHHHHHHHHS---PPPHHHHHHHHHHHHHHHHHHHHHHHHHHSSS---SEE-STT--SEE--S-S---SS------EEE-TTS-EEEPEESSSS--TTSPPP--TT---HHHHHHHHHHHS-GGG-HHHHHHHHHHHTT-HHHHTTEEE-TTTTSSPP-

Sequence (277 aa):
MCHVMFNDLNISSTINVCDQTQPVPNPLAYYLHQTPSLVHNLEVLGNHVVELVAPWLIFGNRGCQLVAGVVQIAFQVILIMSGNLSFLNWLTMVPSLALFDDRFYARFFSARKVKAVAKRQILTARDHAKVQPGLFRDVLNLALCGALAYLSLPVLVNLLSSRQAMNTSFEPFRILNTYGAFGSVSKERHEVVLEGLASDGSWLEYEFNCKPGAVDRRPCLISPYHYRLDWLMWFAAMQRAEHNPWLYHLVYKLLQNDEAATSLIRTNPFEARAPPR

pLDDT: mean 83.39, std 13.64, range [31.3, 95.81]

Radius of gyration: 25.33 Å; chains: 1; bounding box: 65×43×72 Å

InterPro domains:
  IPR009613 Lipase maturation factor [PTHR14463] (148-277)
  IPR057433 Lipase maturation factor 1/2, C-terminal domain [PF25179] (175-277)
  IPR057434 Lipase maturation factor 1/2, N-terminal domain [PF06762] (20-105)

Foldseek 3Di:
DLLPADDDPPQLLSLLQCQVLALFHALQSVVVNPDDSVVSVVVSVLVCCLPPPLVVLLVPDLVSLLVSLVSLLVVLVVVLRGGAPACPSVVSNVVSVVSDDPVRVVVVDDPVVSVVVVVVVVVVVVVDDPDDDDPVNVVVVVVVVVVVVVLCVVVVVLVPDSNRDAPDAPDPVSPDGHHDPDNDRDSDQFFDWDWFQDPVRDTDTFAADFADDDPPDRGDNDPNDDLPVSSVRSVCRVDDVVVVVVVVVLNVCQQVVPPVSSVRTDDNPDNPHHRGD